Protein AF-A0AAU4BPQ1-F1 (afdb_monomer)

pLDDT: mean 74.77, std 22.56, range [33.88, 98.38]

Mean predicted aligned error: 20.12 Å

Sequence (273 aa):
MSARLIGELTNWLMSPAAQAMDLSPAERNVLFVVAERSHEKTRVMLRHRGDDMQLVDRIALATGLSRDGALKKALQRLARRDLDVRIPVAKGKDGRPVFAYEGHSMRFRLPQFPASVSIPERPADPVDDGPAPVDNPADGAPREDAAVAERGDQTSRLSARGGTKRPASGDERGDQTSRPTPSKYISGPSYKLDPSTSVRSPVAEVEGGTAERDGTIKIPWFDFRSALIAILQAPPEVQAAASARAAEELGPDATNEALRIRAAEIASEGIAA

Structure (mmCIF, N/CA/C/O backbone):
data_AF-A0AAU4BPQ1-F1
#
_entry.id   AF-A0AAU4BPQ1-F1
#
loop_
_atom_site.group_PDB
_atom_site.id
_atom_site.type_symbol
_atom_site.label_atom_id
_atom_site.label_alt_id
_atom_site.label_comp_id
_atom_site.label_asym_id
_atom_site.label_entity_id
_atom_site.label_seq_id
_atom_site.pdbx_PDB_ins_code
_atom_site.Cartn_x
_atom_site.Cartn_y
_atom_site.Cartn_z
_atom_site.occupancy
_atom_site.B_iso_or_equiv
_atom_site.auth_seq_id
_atom_site.auth_comp_id
_atom_site.auth_asym_id
_atom_site.auth_atom_id
_atom_site.pdbx_PDB_model_num
ATOM 1 N N . MET A 1 1 ? -11.599 -6.430 -9.465 1.00 60.12 1 MET A N 1
ATOM 2 C CA . MET A 1 1 ? -11.293 -5.293 -8.567 1.00 60.12 1 MET A CA 1
ATOM 3 C C . MET A 1 1 ? -12.372 -5.210 -7.497 1.00 60.12 1 MET A C 1
ATOM 5 O O . MET A 1 1 ? -13.518 -5.496 -7.821 1.00 60.12 1 MET A O 1
ATOM 9 N N . SER A 1 2 ? -12.039 -4.876 -6.246 1.00 79.81 2 SER A N 1
ATOM 10 C CA . SER A 1 2 ? -12.994 -4.865 -5.122 1.00 79.81 2 SER A CA 1
ATOM 11 C C . SER A 1 2 ? -13.550 -3.459 -4.862 1.00 79.81 2 SER A C 1
ATOM 13 O O . SER A 1 2 ? -13.266 -2.822 -3.849 1.00 79.81 2 SER A O 1
ATOM 15 N N . ALA A 1 3 ? -14.404 -2.974 -5.770 1.00 88.62 3 ALA A N 1
ATOM 16 C CA . ALA A 1 3 ? -15.065 -1.666 -5.643 1.00 88.62 3 ALA A CA 1
ATOM 17 C C . ALA A 1 3 ? -15.720 -1.447 -4.260 1.00 88.62 3 ALA A C 1
ATOM 19 O O . ALA A 1 3 ? -15.711 -0.342 -3.723 1.00 88.62 3 ALA A O 1
ATOM 20 N N . ARG A 1 4 ? -16.207 -2.528 -3.638 1.00 93.50 4 ARG A N 1
ATOM 21 C CA . ARG A 1 4 ? -16.791 -2.510 -2.295 1.00 93.50 4 ARG A CA 1
ATOM 22 C C . ARG A 1 4 ? -15.815 -2.085 -1.193 1.00 93.50 4 ARG A C 1
ATOM 24 O O . ARG A 1 4 ? -16.208 -1.309 -0.331 1.00 93.50 4 ARG A O 1
ATOM 31 N N . LEU A 1 5 ? -14.569 -2.570 -1.204 1.00 95.31 5 LEU A N 1
ATOM 32 C CA . LEU A 1 5 ? -13.591 -2.240 -0.156 1.00 95.31 5 LEU A CA 1
ATOM 33 C C . LEU A 1 5 ? -13.134 -0.783 -0.250 1.00 95.31 5 LEU A C 1
ATOM 35 O O . LEU A 1 5 ? -12.897 -0.149 0.775 1.00 95.31 5 LEU A O 1
ATOM 39 N N . ILE A 1 6 ? -13.052 -0.242 -1.469 1.00 96.88 6 ILE A N 1
ATOM 40 C CA . ILE A 1 6 ? -12.794 1.186 -1.684 1.00 96.88 6 ILE A CA 1
ATOM 41 C C . ILE A 1 6 ? -13.953 2.013 -1.121 1.00 96.88 6 ILE A C 1
ATOM 43 O O . ILE A 1 6 ? -13.709 2.962 -0.386 1.00 96.88 6 ILE A O 1
ATOM 47 N N . GLY A 1 7 ? -15.203 1.634 -1.410 1.00 94.88 7 GLY A N 1
ATOM 48 C CA . GLY A 1 7 ? -16.380 2.306 -0.850 1.00 94.88 7 GLY A CA 1
ATOM 49 C C . GLY A 1 7 ? -16.413 2.269 0.681 1.00 94.88 7 GLY A C 1
ATOM 50 O O . GLY A 1 7 ? -16.642 3.294 1.315 1.00 94.88 7 GLY A O 1
ATOM 51 N N . GLU A 1 8 ? -16.110 1.115 1.280 1.00 95.19 8 GLU A N 1
ATOM 52 C CA . GLU A 1 8 ? -15.995 0.965 2.737 1.00 95.19 8 GLU A CA 1
ATOM 53 C C . GLU A 1 8 ? -14.918 1.888 3.325 1.00 95.19 8 GLU A C 1
ATOM 55 O O . GLU A 1 8 ? -15.190 2.614 4.280 1.00 95.19 8 GLU A O 1
ATOM 60 N N . LEU A 1 9 ? -13.716 1.895 2.737 1.00 96.19 9 LEU A N 1
ATOM 61 C CA . LEU A 1 9 ? -12.615 2.758 3.164 1.00 96.19 9 LEU A CA 1
ATOM 62 C C . LEU A 1 9 ? -12.983 4.243 3.042 1.00 96.19 9 LEU A C 1
ATOM 64 O O . LEU A 1 9 ? -12.735 5.002 3.974 1.00 96.19 9 LEU A O 1
ATOM 68 N N . THR A 1 10 ? -13.586 4.660 1.927 1.00 96.38 10 THR A N 1
ATOM 69 C CA . THR A 1 10 ? -14.026 6.047 1.713 1.00 96.38 10 THR A CA 1
ATOM 70 C C . THR A 1 10 ? -15.057 6.466 2.755 1.00 96.38 10 THR A C 1
ATOM 72 O O . THR A 1 10 ? -14.893 7.511 3.382 1.00 96.38 10 THR A O 1
ATOM 75 N N . ASN A 1 11 ? -16.074 5.634 2.996 1.00 95.12 11 ASN A N 1
ATOM 76 C CA . ASN A 1 11 ? -17.097 5.904 4.005 1.00 95.12 11 ASN A CA 1
ATOM 77 C C . ASN A 1 11 ? -16.483 6.015 5.405 1.00 95.12 11 ASN A C 1
ATOM 79 O O . ASN A 1 11 ? -16.817 6.927 6.159 1.00 95.12 11 ASN A O 1
ATOM 83 N N . TRP A 1 12 ? -15.542 5.131 5.745 1.00 95.44 12 TRP A N 1
ATOM 84 C CA . TRP A 1 12 ? -14.843 5.203 7.022 1.00 95.44 12 TRP A CA 1
ATOM 85 C C . TRP A 1 12 ? -13.971 6.458 7.141 1.00 95.44 12 TRP A C 1
ATOM 87 O O . TRP A 1 12 ? -14.023 7.118 8.175 1.00 95.44 12 TRP A O 1
ATOM 97 N N . LEU A 1 13 ? -13.226 6.842 6.098 1.00 95.38 13 LEU A N 1
ATOM 98 C CA . LEU A 1 13 ? -12.398 8.058 6.091 1.00 95.38 13 LEU A CA 1
ATOM 99 C C . LEU A 1 13 ? -13.214 9.346 6.283 1.00 95.38 13 LEU A C 1
ATOM 101 O O . LEU A 1 13 ? -12.671 10.341 6.760 1.00 95.38 13 LEU A O 1
ATOM 105 N N . MET A 1 14 ? -14.502 9.333 5.927 1.00 94.94 14 MET A N 1
ATOM 106 C CA . MET A 1 14 ? -15.429 10.441 6.175 1.00 94.94 14 MET A CA 1
ATOM 107 C C . MET A 1 14 ? -15.985 10.462 7.606 1.00 94.94 14 MET A C 1
ATOM 109 O O . MET A 1 14 ? -16.545 11.476 8.017 1.00 94.94 14 MET A O 1
ATOM 113 N N . SER A 1 15 ? -15.828 9.382 8.377 1.00 93.69 15 SER A N 1
ATOM 114 C CA . SER A 1 15 ? -16.317 9.315 9.756 1.00 93.69 15 SER A CA 1
ATOM 115 C C . SER A 1 15 ? -15.515 10.225 10.704 1.00 93.69 15 SER A C 1
ATOM 117 O O . SER A 1 15 ? -14.305 10.396 10.516 1.00 93.69 15 SER A O 1
ATOM 119 N N . PRO A 1 16 ? -16.131 10.737 11.790 1.00 93.00 16 PRO A N 1
ATOM 120 C CA . PRO A 1 16 ? -15.419 11.520 12.804 1.00 93.00 16 PRO A CA 1
ATOM 121 C C . PRO A 1 16 ? -14.240 10.766 13.433 1.00 93.00 16 PRO A C 1
ATOM 123 O O . PRO A 1 16 ? -13.213 11.365 13.738 1.00 93.00 16 PRO A O 1
ATOM 126 N N . ALA A 1 17 ? -14.355 9.441 13.577 1.00 90.38 17 ALA A N 1
ATOM 127 C CA . ALA A 1 17 ? -13.295 8.601 14.128 1.00 90.38 17 ALA A CA 1
ATOM 128 C C . ALA A 1 17 ? -12.035 8.618 13.249 1.00 90.38 17 ALA A C 1
ATOM 130 O O . ALA A 1 17 ? -10.928 8.771 13.761 1.00 90.38 17 ALA A O 1
ATOM 131 N N . ALA A 1 18 ? -12.190 8.505 11.927 1.00 93.25 18 ALA A N 1
ATOM 132 C CA . ALA A 1 18 ? -11.058 8.577 11.006 1.00 93.25 18 ALA A CA 1
ATOM 133 C C . ALA A 1 18 ? -10.491 10.001 10.889 1.00 93.25 18 ALA A C 1
ATOM 135 O O . ALA A 1 18 ? -9.277 10.166 10.757 1.00 93.25 18 ALA A O 1
ATOM 136 N N . GLN A 1 19 ? -11.344 11.028 10.974 1.00 93.38 19 GLN A N 1
ATOM 137 C CA . GLN A 1 19 ? -10.907 12.427 10.998 1.00 93.38 19 GLN A CA 1
ATOM 138 C C . GLN A 1 19 ? -10.075 12.738 12.250 1.00 93.38 19 GLN A C 1
ATOM 140 O O . GLN A 1 19 ? -9.014 13.346 12.137 1.00 93.38 19 GLN A O 1
ATOM 145 N N . ALA A 1 20 ? -10.491 12.243 13.420 1.00 92.94 20 ALA A N 1
ATOM 146 C CA . ALA A 1 20 ? -9.763 12.404 14.679 1.00 92.94 20 ALA A CA 1
ATOM 147 C C . ALA A 1 20 ? -8.379 11.727 14.678 1.00 92.94 20 ALA A C 1
ATOM 149 O O . ALA A 1 20 ? -7.489 12.142 15.416 1.00 92.94 20 ALA A O 1
ATOM 150 N N . MET A 1 21 ? -8.169 10.703 13.841 1.00 94.19 21 MET A N 1
ATOM 151 C CA . MET A 1 21 ? -6.864 10.044 13.682 1.00 94.19 21 MET A CA 1
ATOM 152 C C . MET A 1 21 ? -5.844 10.869 12.880 1.00 94.19 21 MET A C 1
ATOM 154 O O . MET A 1 21 ? -4.664 10.495 12.849 1.00 94.19 21 MET A O 1
A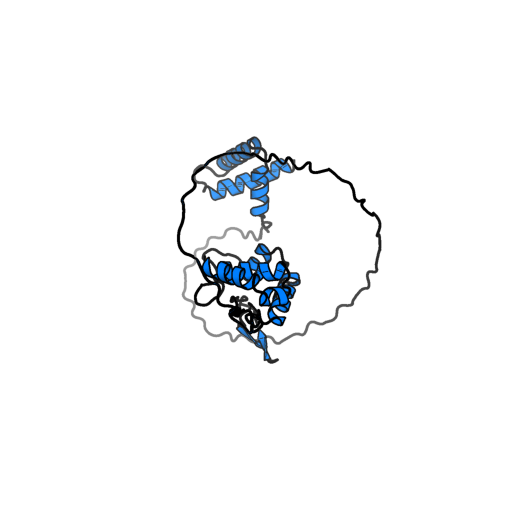TOM 158 N N . ASP A 1 22 ? -6.298 11.935 12.210 1.00 95.06 22 ASP A N 1
ATOM 159 C CA . ASP A 1 22 ? -5.511 12.833 11.359 1.00 95.06 22 ASP A CA 1
ATOM 160 C C . ASP A 1 22 ? -4.516 12.083 10.453 1.00 95.06 22 ASP A C 1
ATOM 162 O O . ASP A 1 22 ? -3.288 12.210 10.530 1.00 95.06 22 ASP A O 1
ATOM 166 N N . LEU A 1 23 ? -5.054 11.187 9.620 1.00 96.69 23 LEU A N 1
ATOM 167 C CA . LEU A 1 23 ? -4.242 10.452 8.655 1.00 96.69 23 LEU A CA 1
ATOM 168 C C . LEU A 1 23 ? -3.710 11.406 7.587 1.00 96.69 23 LEU A C 1
ATOM 170 O O . LEU A 1 23 ? -4.485 12.078 6.902 1.00 96.69 23 LEU A O 1
ATOM 174 N N . SER A 1 24 ? -2.399 11.382 7.371 1.00 97.69 24 SER A N 1
ATOM 175 C CA . SER A 1 24 ? -1.754 12.105 6.277 1.00 97.69 24 SER A CA 1
ATOM 176 C C . SER A 1 24 ? -2.217 11.573 4.911 1.00 97.69 24 SER A C 1
ATOM 178 O O . SER A 1 24 ? -2.563 10.392 4.792 1.00 97.69 24 SER A O 1
ATOM 180 N N . PRO A 1 25 ? -2.159 12.387 3.840 1.00 97.94 25 PRO A N 1
ATOM 181 C CA . PRO A 1 25 ? -2.527 11.935 2.495 1.00 97.94 25 PRO A CA 1
ATOM 182 C C . PRO A 1 25 ? -1.773 10.674 2.046 1.00 97.94 25 PRO A C 1
ATOM 184 O O . PRO A 1 25 ? -2.360 9.774 1.452 1.00 97.94 25 PRO A O 1
ATOM 187 N N . ALA A 1 26 ? -0.489 10.559 2.404 1.00 97.31 26 ALA A N 1
ATOM 188 C CA . ALA A 1 26 ? 0.325 9.384 2.099 1.00 97.31 26 ALA A CA 1
ATOM 189 C C . ALA A 1 26 ? -0.221 8.099 2.751 1.00 97.31 26 ALA A C 1
ATOM 191 O O . ALA A 1 26 ? -0.255 7.050 2.116 1.00 97.31 26 ALA A O 1
ATOM 192 N N . GLU A 1 27 ? -0.667 8.172 4.008 1.00 98.25 27 GLU A N 1
ATOM 193 C CA . GLU A 1 27 ? -1.239 7.024 4.725 1.00 98.25 27 GLU A CA 1
ATOM 194 C C . GLU A 1 27 ? -2.574 6.595 4.110 1.00 98.25 27 GLU A C 1
ATOM 196 O O . GLU A 1 27 ? -2.797 5.402 3.907 1.00 98.25 27 GLU A O 1
ATOM 201 N N . ARG A 1 28 ? -3.423 7.562 3.738 1.00 98.31 28 ARG A N 1
ATOM 202 C CA . ARG A 1 28 ? -4.692 7.299 3.039 1.00 98.31 28 ARG A CA 1
ATOM 203 C C . ARG A 1 28 ? -4.451 6.624 1.690 1.00 98.31 28 ARG A C 1
ATOM 205 O O . ARG A 1 28 ? -5.089 5.619 1.393 1.00 98.31 28 ARG A O 1
ATOM 212 N N . ASN A 1 29 ? -3.486 7.112 0.909 1.00 98.31 29 ASN A N 1
ATOM 213 C CA . ASN A 1 29 ? -3.148 6.530 -0.391 1.00 98.31 29 ASN A CA 1
ATOM 214 C C . ASN A 1 29 ? -2.632 5.091 -0.263 1.00 98.31 29 ASN A C 1
ATOM 216 O O . ASN A 1 29 ? -3.016 4.236 -1.057 1.00 98.31 29 ASN A O 1
ATOM 220 N N . VAL A 1 30 ? -1.825 4.787 0.762 1.00 98.38 30 VAL A N 1
ATOM 221 C CA . VAL A 1 30 ? -1.414 3.400 1.048 1.00 98.38 30 VAL A CA 1
ATOM 222 C C . VAL A 1 30 ? -2.637 2.512 1.304 1.00 98.38 30 VAL A C 1
ATOM 224 O O . VAL A 1 30 ? -2.718 1.423 0.736 1.00 98.38 30 VAL A O 1
ATOM 227 N N . LEU A 1 31 ? -3.607 2.971 2.105 1.00 98.31 31 LEU A N 1
ATOM 228 C CA . LEU A 1 31 ? -4.843 2.221 2.360 1.00 98.31 31 LEU A CA 1
ATOM 229 C C . LEU A 1 31 ? -5.662 2.004 1.081 1.00 98.31 31 LEU A C 1
ATOM 231 O O . LEU A 1 31 ? -6.137 0.891 0.866 1.00 98.31 31 LEU A O 1
ATOM 235 N N . PHE A 1 32 ? -5.783 3.016 0.214 1.00 98.25 32 PHE A N 1
ATOM 236 C CA . PHE A 1 32 ? -6.502 2.894 -1.058 1.00 98.25 32 PHE A CA 1
ATOM 237 C C . PHE A 1 32 ? -5.867 1.867 -1.995 1.00 98.25 32 PHE A C 1
ATOM 239 O O . PHE A 1 32 ? -6.577 1.010 -2.516 1.00 98.25 32 PHE A O 1
ATOM 246 N N . VAL A 1 33 ? -4.541 1.893 -2.158 1.00 97.62 33 VAL A N 1
ATOM 247 C CA . VAL A 1 33 ? -3.829 0.933 -3.019 1.00 97.62 33 VAL A CA 1
ATOM 248 C C . VAL A 1 33 ? -3.983 -0.498 -2.499 1.00 97.62 33 VAL A C 1
ATOM 250 O O . VAL A 1 33 ? -4.177 -1.434 -3.279 1.00 97.62 33 VAL A O 1
ATOM 253 N N . VAL A 1 34 ? -3.924 -0.687 -1.176 1.00 97.94 34 VAL A N 1
ATOM 254 C CA . VAL A 1 34 ? -4.184 -1.999 -0.567 1.00 97.94 34 VAL A CA 1
ATOM 255 C C . VAL A 1 34 ? -5.640 -2.408 -0.805 1.00 97.94 34 VAL A C 1
ATOM 257 O O . VAL A 1 34 ? -5.877 -3.519 -1.270 1.00 97.94 34 VAL A O 1
ATOM 260 N N . ALA A 1 35 ? -6.607 -1.521 -0.552 1.00 97.50 35 ALA A N 1
ATOM 261 C CA . ALA A 1 35 ? -8.033 -1.804 -0.710 1.00 97.50 35 ALA A CA 1
ATOM 262 C C . ALA A 1 35 ? -8.396 -2.206 -2.146 1.00 97.50 35 ALA A C 1
ATOM 264 O O . ALA A 1 35 ? -9.048 -3.229 -2.332 1.00 97.50 35 ALA A O 1
ATOM 265 N N . GLU A 1 36 ? -7.913 -1.465 -3.146 1.00 96.88 36 GLU A N 1
ATOM 266 C CA . GLU A 1 36 ? -8.156 -1.703 -4.577 1.00 96.88 36 GLU A CA 1
ATOM 267 C C . GLU A 1 36 ? -7.795 -3.134 -5.012 1.00 96.88 36 GLU A C 1
ATOM 269 O O . GLU A 1 36 ? -8.505 -3.769 -5.803 1.00 96.88 36 GLU A O 1
ATOM 274 N N . ARG A 1 37 ? -6.689 -3.655 -4.470 1.00 95.81 37 ARG A N 1
ATOM 275 C CA . ARG A 1 37 ? -6.120 -4.963 -4.818 1.00 95.81 37 ARG A CA 1
ATOM 276 C C . ARG A 1 37 ? -6.486 -6.072 -3.836 1.00 95.81 37 ARG A C 1
ATOM 278 O O . ARG A 1 37 ? -6.132 -7.230 -4.069 1.00 95.81 37 ARG A O 1
ATOM 285 N N . SER A 1 38 ? -7.181 -5.755 -2.750 1.00 96.94 38 SER A N 1
ATOM 286 C CA . SER A 1 38 ? -7.563 -6.732 -1.738 1.00 96.94 38 SER A CA 1
ATOM 287 C C . SER A 1 38 ? -8.764 -7.565 -2.155 1.00 96.94 38 SER A C 1
ATOM 289 O O . SER A 1 38 ? -9.749 -7.067 -2.699 1.00 96.94 38 SER A O 1
ATOM 291 N N . HIS A 1 39 ? -8.699 -8.860 -1.850 1.00 96.31 39 HIS A N 1
ATOM 292 C CA . HIS A 1 39 ? -9.840 -9.754 -1.984 1.00 96.31 39 HIS A CA 1
ATOM 293 C C . HIS A 1 39 ? -10.935 -9.365 -0.983 1.00 96.31 39 HIS A C 1
ATOM 295 O O . HIS A 1 39 ? -10.658 -9.215 0.203 1.00 96.31 39 HIS A O 1
ATOM 301 N N . GLU A 1 40 ? -12.187 -9.272 -1.429 1.00 95.00 40 GLU A N 1
ATOM 302 C CA . GLU A 1 40 ? -13.300 -8.744 -0.623 1.00 95.00 40 GLU A CA 1
ATOM 303 C C . GLU A 1 40 ? -13.480 -9.478 0.716 1.00 95.00 40 GLU A C 1
ATOM 305 O O . GLU A 1 40 ? -13.573 -8.850 1.765 1.00 95.00 40 GLU A O 1
ATOM 310 N N . LYS A 1 41 ? -13.457 -10.818 0.695 1.00 93.88 41 LYS A N 1
ATOM 311 C CA . LYS A 1 41 ? -13.704 -11.634 1.899 1.00 93.88 41 LYS A CA 1
ATOM 312 C C . LYS A 1 41 ? -12.518 -11.707 2.863 1.00 93.88 41 LYS A C 1
ATOM 314 O O . LYS A 1 41 ? -12.695 -11.609 4.068 1.00 93.88 41 LYS A O 1
ATOM 319 N N . THR A 1 42 ? -11.307 -11.922 2.349 1.00 96.06 42 THR A N 1
ATOM 320 C CA . THR A 1 42 ? -10.111 -12.147 3.183 1.00 96.06 42 THR A CA 1
ATOM 321 C C . THR A 1 42 ? -9.377 -10.849 3.496 1.00 96.06 42 THR A C 1
ATOM 323 O O . THR A 1 42 ? -8.499 -10.832 4.358 1.00 96.06 42 THR A O 1
ATOM 326 N N . ARG A 1 43 ? -9.701 -9.774 2.765 1.00 97.25 43 ARG A N 1
ATOM 327 C CA . ARG A 1 43 ? -9.032 -8.470 2.776 1.00 97.25 43 ARG A CA 1
ATOM 328 C C . ARG A 1 43 ? -7.545 -8.515 2.429 1.00 97.25 43 ARG A C 1
ATOM 330 O O . ARG A 1 43 ? -6.869 -7.498 2.555 1.00 97.25 43 ARG A O 1
ATOM 337 N N . VAL A 1 44 ? -7.022 -9.659 1.988 1.00 97.75 44 VAL A N 1
ATOM 338 C CA . VAL A 1 44 ? -5.613 -9.830 1.618 1.00 97.75 44 VAL A CA 1
ATOM 339 C C . VAL A 1 44 ? -5.384 -9.263 0.223 1.00 97.75 44 VAL A C 1
ATOM 341 O O . VAL A 1 44 ? -6.116 -9.601 -0.708 1.00 97.75 44 VAL A O 1
ATOM 344 N N . MET A 1 45 ? -4.351 -8.435 0.089 1.00 96.88 45 MET A N 1
ATOM 345 C CA . MET A 1 45 ? -3.910 -7.872 -1.182 1.00 96.88 45 MET A CA 1
ATOM 346 C C . MET A 1 45 ? -3.421 -8.993 -2.101 1.00 96.88 45 MET A C 1
ATOM 348 O O . MET A 1 45 ? -2.545 -9.778 -1.726 1.00 96.88 45 MET A O 1
ATOM 352 N N . LEU A 1 46 ? -3.997 -9.080 -3.297 1.00 94.06 46 LEU A N 1
ATOM 353 C CA . LEU A 1 46 ? -3.655 -10.104 -4.276 1.00 94.06 46 LEU A CA 1
ATOM 354 C C . LEU A 1 46 ? -2.621 -9.584 -5.275 1.00 94.06 46 LEU A C 1
ATOM 356 O O . LEU A 1 46 ? -2.694 -8.447 -5.739 1.00 94.06 46 LEU A O 1
ATOM 360 N N . ARG A 1 47 ? -1.691 -10.462 -5.656 1.00 92.50 47 ARG A N 1
ATOM 361 C CA . ARG A 1 47 ? -0.839 -10.270 -6.834 1.00 92.50 47 ARG A CA 1
ATOM 362 C C . ARG A 1 47 ? -1.641 -10.660 -8.077 1.00 92.50 47 ARG A C 1
ATOM 364 O O . ARG A 1 47 ? -2.292 -11.706 -8.069 1.00 92.50 47 ARG A O 1
ATOM 371 N N . HIS A 1 48 ? -1.634 -9.840 -9.125 1.00 85.31 48 HIS A N 1
ATOM 372 C CA . HIS A 1 48 ? -2.254 -10.216 -10.398 1.00 85.31 48 HIS A CA 1
ATOM 373 C C . HIS A 1 48 ? -1.327 -11.108 -11.224 1.00 85.31 48 HIS A C 1
ATOM 375 O O . HIS A 1 48 ? -0.102 -11.064 -11.097 1.00 85.31 48 HIS A O 1
ATOM 381 N N . ARG A 1 49 ? -1.933 -11.946 -12.071 1.00 79.81 49 ARG A N 1
ATOM 382 C CA . ARG A 1 49 ? -1.202 -12.756 -13.047 1.00 79.81 49 ARG A CA 1
ATOM 383 C C . ARG A 1 49 ? -0.537 -11.792 -14.037 1.00 79.81 49 ARG A C 1
ATOM 385 O O . ARG A 1 49 ? -1.247 -11.046 -14.699 1.00 79.81 49 ARG A O 1
ATOM 392 N N . GLY A 1 50 ? 0.794 -11.778 -14.070 1.00 87.25 50 GLY A N 1
ATOM 393 C CA . GLY A 1 50 ? 1.593 -10.822 -14.852 1.00 87.25 50 GLY A CA 1
ATOM 394 C C . GLY A 1 50 ? 2.153 -9.637 -14.056 1.00 87.25 50 GLY A C 1
ATOM 395 O O . GLY A 1 50 ? 2.811 -8.779 -14.626 1.00 87.25 50 GLY A O 1
ATOM 396 N N . ASP A 1 51 ? 1.921 -9.555 -12.742 1.00 88.25 51 ASP A N 1
ATOM 397 C CA . ASP A 1 51 ? 2.646 -8.579 -11.926 1.00 88.25 51 ASP A CA 1
ATOM 398 C C . ASP A 1 51 ? 4.097 -9.046 -11.741 1.00 88.25 51 ASP A C 1
ATOM 400 O O . ASP A 1 51 ? 4.335 -9.961 -10.954 1.00 88.25 51 ASP A O 1
ATOM 404 N N . ASP A 1 52 ? 5.066 -8.389 -12.377 1.00 92.94 52 ASP A N 1
ATOM 405 C CA . ASP A 1 52 ? 6.498 -8.737 -12.257 1.00 92.94 52 ASP A CA 1
ATOM 406 C C . ASP A 1 52 ? 7.184 -8.143 -11.015 1.00 92.94 52 ASP A C 1
ATOM 408 O O . ASP A 1 52 ? 8.308 -8.501 -10.673 1.00 92.94 52 ASP A O 1
ATOM 412 N N . MET A 1 53 ? 6.489 -7.266 -10.289 1.00 93.81 53 MET A N 1
ATOM 413 C CA . MET A 1 53 ? 7.002 -6.589 -9.094 1.00 93.81 53 MET A CA 1
ATOM 414 C C . MET A 1 53 ? 6.373 -7.106 -7.797 1.00 93.81 53 MET A C 1
ATOM 416 O O . MET A 1 53 ? 5.258 -7.639 -7.786 1.00 93.81 53 MET A O 1
ATOM 420 N N . GLN A 1 54 ? 7.067 -6.904 -6.673 1.00 94.81 54 GLN A N 1
ATOM 421 C CA . GLN A 1 54 ? 6.536 -7.239 -5.351 1.00 94.81 54 GLN A CA 1
ATOM 422 C C . GLN A 1 54 ? 5.402 -6.276 -4.958 1.00 94.81 54 GLN A C 1
ATOM 424 O O . GLN A 1 54 ? 5.333 -5.136 -5.417 1.00 94.81 54 GLN A O 1
ATOM 429 N N . LEU A 1 55 ? 4.521 -6.708 -4.049 1.00 95.94 55 LEU A N 1
ATOM 430 C CA . LEU A 1 55 ? 3.402 -5.876 -3.581 1.00 95.94 55 LEU A CA 1
ATOM 431 C C . LEU A 1 55 ? 3.877 -4.571 -2.922 1.00 95.94 55 LEU A C 1
ATOM 433 O O . LEU A 1 55 ? 3.251 -3.531 -3.100 1.00 95.94 55 LEU A O 1
ATOM 437 N N . VAL A 1 56 ? 5.001 -4.613 -2.198 1.00 96.62 56 VAL A N 1
ATOM 438 C CA . VAL A 1 56 ? 5.584 -3.417 -1.570 1.00 96.62 56 VAL A CA 1
ATOM 439 C C . VAL A 1 56 ? 6.061 -2.403 -2.613 1.00 96.62 56 VAL A C 1
ATOM 441 O O . VAL A 1 56 ? 5.819 -1.211 -2.448 1.00 96.62 56 VAL A O 1
ATOM 444 N N . ASP A 1 57 ? 6.660 -2.875 -3.709 1.00 96.19 57 ASP A N 1
ATOM 445 C CA . ASP A 1 57 ? 7.130 -2.025 -4.808 1.00 96.19 57 ASP A CA 1
ATOM 446 C C . ASP A 1 57 ? 5.952 -1.404 -5.556 1.00 96.19 57 ASP A C 1
ATOM 448 O O . ASP A 1 57 ? 5.987 -0.230 -5.913 1.00 96.19 57 ASP A O 1
ATOM 452 N N . ARG A 1 58 ? 4.856 -2.154 -5.709 1.00 96.00 58 ARG A N 1
ATOM 453 C CA . ARG A 1 58 ? 3.606 -1.629 -6.264 1.00 96.00 58 ARG A CA 1
ATOM 454 C C . ARG A 1 58 ? 3.025 -0.503 -5.414 1.00 96.00 58 ARG A C 1
ATOM 456 O O . ARG A 1 58 ? 2.615 0.511 -5.969 1.00 96.00 58 ARG A O 1
ATOM 463 N N . ILE A 1 59 ? 2.989 -0.667 -4.089 1.00 97.31 59 ILE A N 1
ATOM 464 C CA . ILE A 1 59 ? 2.509 0.388 -3.183 1.00 97.31 59 ILE A CA 1
ATOM 465 C C . ILE A 1 59 ? 3.429 1.608 -3.271 1.00 97.31 59 ILE A C 1
ATOM 467 O O . ILE A 1 59 ? 2.935 2.725 -3.401 1.00 97.31 59 ILE A O 1
ATOM 471 N N . ALA A 1 60 ? 4.748 1.406 -3.247 1.00 97.81 60 ALA A N 1
ATOM 472 C CA . ALA A 1 60 ? 5.728 2.479 -3.399 1.00 97.81 60 ALA A CA 1
ATOM 473 C C . ALA A 1 60 ? 5.503 3.265 -4.703 1.00 97.81 60 ALA A C 1
ATOM 475 O O . ALA A 1 60 ? 5.344 4.483 -4.666 1.00 97.81 60 ALA A O 1
ATOM 476 N N . LEU A 1 61 ? 5.384 2.559 -5.832 1.00 96.75 61 LEU A N 1
ATOM 477 C CA . LEU A 1 61 ? 5.150 3.147 -7.149 1.00 96.75 61 LEU A CA 1
ATOM 478 C C . LEU A 1 61 ? 3.821 3.913 -7.215 1.00 96.75 61 LEU A C 1
ATOM 480 O O . LEU A 1 61 ? 3.800 5.059 -7.650 1.00 96.75 61 LEU A O 1
ATOM 484 N N . ALA A 1 62 ? 2.720 3.306 -6.765 1.00 96.31 62 ALA A N 1
ATOM 485 C CA . ALA A 1 62 ? 1.388 3.911 -6.842 1.00 96.31 62 ALA A CA 1
ATOM 486 C C . ALA A 1 62 ? 1.228 5.136 -5.926 1.00 96.31 62 ALA A C 1
ATOM 488 O O . ALA A 1 62 ? 0.443 6.032 -6.218 1.00 96.31 62 ALA A O 1
ATOM 489 N N . THR A 1 63 ? 1.970 5.183 -4.817 1.00 97.31 63 THR A N 1
ATOM 490 C CA . THR A 1 63 ? 1.916 6.295 -3.855 1.00 97.31 63 THR A CA 1
ATOM 491 C C . THR A 1 63 ? 3.006 7.345 -4.071 1.00 97.31 63 THR A C 1
ATOM 493 O O . THR A 1 63 ? 2.978 8.381 -3.408 1.00 97.31 63 THR A O 1
ATOM 496 N N . GLY A 1 64 ? 3.973 7.091 -4.961 1.00 97.56 64 GLY A N 1
ATOM 497 C CA . GLY A 1 64 ? 5.152 7.942 -5.153 1.00 97.56 64 GLY A CA 1
ATOM 498 C C . GLY A 1 64 ? 6.104 7.960 -3.949 1.00 97.56 64 GLY A C 1
ATOM 499 O O . GLY A 1 64 ? 6.909 8.878 -3.807 1.00 97.56 64 GLY A O 1
ATOM 500 N N . LEU A 1 65 ? 6.003 6.982 -3.044 1.00 97.75 65 LEU A N 1
ATOM 501 C CA . LEU A 1 65 ? 6.808 6.920 -1.826 1.00 97.75 65 LEU A CA 1
ATOM 502 C C . LEU A 1 65 ? 8.047 6.051 -2.033 1.00 97.75 65 LEU A C 1
ATOM 504 O O . LEU A 1 65 ? 7.969 4.954 -2.579 1.00 97.75 65 LEU A O 1
ATOM 508 N N . SER A 1 66 ? 9.189 6.482 -1.494 1.00 97.19 66 SER A N 1
ATOM 509 C CA . SER A 1 66 ? 10.381 5.635 -1.460 1.00 97.19 66 SER A CA 1
ATOM 510 C C . SER A 1 66 ? 10.161 4.421 -0.553 1.00 97.19 66 SER A C 1
ATOM 512 O O . SER A 1 66 ? 9.729 4.557 0.599 1.00 97.19 66 SER A O 1
ATOM 514 N N . ARG A 1 67 ? 10.487 3.231 -1.071 1.00 93.06 67 ARG A N 1
ATOM 515 C CA . ARG A 1 67 ? 10.317 1.938 -0.390 1.00 93.06 67 ARG A CA 1
ATOM 516 C C . ARG A 1 67 ? 10.949 1.927 1.005 1.00 93.06 67 ARG A C 1
ATOM 518 O O . ARG A 1 67 ? 10.269 1.639 1.991 1.00 93.06 67 ARG A O 1
ATOM 525 N N . ASP A 1 68 ? 12.226 2.289 1.094 1.00 91.56 68 ASP A N 1
ATOM 526 C CA . ASP A 1 68 ? 13.013 2.136 2.327 1.00 91.56 68 ASP A CA 1
ATOM 527 C C . ASP A 1 68 ? 12.842 3.291 3.321 1.00 91.56 68 ASP A C 1
ATOM 529 O O . ASP A 1 68 ? 13.149 3.154 4.509 1.00 91.56 68 ASP A O 1
ATOM 533 N N . GLY A 1 69 ? 12.315 4.425 2.854 1.00 94.88 69 GLY A N 1
ATOM 534 C CA . GLY A 1 69 ? 12.177 5.646 3.638 1.00 94.88 69 GLY A CA 1
ATOM 535 C C . GLY A 1 69 ? 10.726 5.986 3.945 1.00 94.88 69 GLY A C 1
ATOM 536 O O . GLY A 1 69 ? 10.220 5.726 5.041 1.00 94.88 69 GLY A O 1
ATOM 537 N N . ALA A 1 70 ? 10.067 6.639 2.991 1.00 96.88 70 ALA A N 1
ATOM 538 C CA . ALA A 1 70 ? 8.773 7.268 3.218 1.00 96.88 70 ALA A CA 1
ATOM 539 C C . ALA A 1 70 ? 7.648 6.241 3.406 1.00 96.88 70 ALA A C 1
ATOM 541 O O . ALA A 1 70 ? 6.841 6.389 4.328 1.00 96.88 70 ALA A O 1
ATOM 542 N N . LEU A 1 71 ? 7.642 5.163 2.615 1.00 97.75 71 LEU A N 1
ATOM 543 C CA . LEU A 1 71 ? 6.647 4.098 2.738 1.00 97.75 71 LEU A CA 1
ATOM 544 C C . LEU A 1 71 ? 6.769 3.384 4.088 1.00 97.75 71 LEU A C 1
ATOM 546 O O . LEU A 1 71 ? 5.779 3.210 4.796 1.00 97.75 71 LEU A O 1
ATOM 550 N N . LYS A 1 72 ? 7.994 3.041 4.498 1.00 96.75 72 LYS A N 1
ATOM 551 C CA . LYS A 1 72 ? 8.258 2.432 5.808 1.00 96.75 72 LYS A CA 1
ATOM 552 C C . LYS A 1 72 ? 7.731 3.295 6.958 1.00 96.75 72 LYS A C 1
ATOM 554 O O . LYS A 1 72 ? 7.088 2.768 7.865 1.00 96.75 72 LYS A O 1
ATOM 559 N N . LYS A 1 73 ? 7.959 4.614 6.912 1.00 97.69 73 LYS A N 1
ATOM 560 C CA . LYS A 1 73 ? 7.432 5.560 7.911 1.00 97.69 73 LYS A CA 1
ATOM 561 C C . LYS A 1 73 ? 5.902 5.614 7.893 1.00 97.69 73 LYS A C 1
ATOM 563 O O . LYS A 1 73 ? 5.299 5.594 8.961 1.00 97.69 73 LYS A O 1
ATOM 568 N N . ALA A 1 74 ? 5.275 5.640 6.716 1.00 98.25 74 ALA A N 1
ATOM 569 C CA . ALA A 1 74 ? 3.817 5.623 6.593 1.00 98.25 74 ALA A CA 1
ATOM 570 C C . ALA A 1 74 ? 3.209 4.346 7.200 1.00 98.25 74 ALA A C 1
ATOM 572 O O . ALA A 1 74 ? 2.306 4.431 8.027 1.00 98.25 74 ALA A O 1
ATOM 573 N N . LEU A 1 75 ? 3.769 3.173 6.888 1.00 97.69 75 LEU A N 1
ATOM 574 C CA . LEU A 1 75 ? 3.336 1.891 7.458 1.00 97.69 75 LEU A CA 1
ATOM 575 C C . LEU A 1 75 ? 3.508 1.845 8.984 1.00 97.69 75 LEU A C 1
ATOM 577 O O . LEU A 1 75 ? 2.630 1.363 9.691 1.00 97.69 75 LEU A O 1
ATOM 581 N N . GLN A 1 76 ? 4.613 2.380 9.513 1.00 96.94 76 GLN A N 1
ATOM 582 C CA . GLN A 1 76 ? 4.830 2.472 10.962 1.00 96.94 76 GLN A CA 1
ATOM 583 C C . GLN A 1 76 ? 3.813 3.384 11.651 1.00 96.94 76 GLN A C 1
ATOM 585 O O . GLN A 1 76 ? 3.341 3.061 12.737 1.00 96.94 76 GLN A O 1
ATOM 590 N N . ARG A 1 77 ? 3.479 4.525 11.046 1.00 97.56 77 ARG A N 1
ATOM 591 C CA . ARG A 1 77 ? 2.489 5.449 11.604 1.00 97.56 77 ARG A CA 1
ATOM 592 C C . ARG A 1 77 ? 1.061 4.904 11.513 1.00 97.56 77 ARG A C 1
ATOM 594 O O . ARG A 1 77 ? 0.287 5.139 12.433 1.00 97.56 77 ARG A O 1
ATOM 601 N N . LEU A 1 78 ? 0.724 4.154 10.462 1.00 97.25 78 LEU A N 1
ATOM 602 C CA . LEU A 1 78 ? -0.530 3.397 10.390 1.00 97.25 78 LEU A CA 1
ATOM 603 C C . LEU A 1 78 ? -0.602 2.343 11.503 1.00 97.25 78 LEU A C 1
ATOM 605 O O . LEU A 1 78 ? -1.590 2.282 12.226 1.00 97.25 78 LEU A O 1
ATOM 609 N N . ALA A 1 79 ? 0.476 1.582 11.710 1.00 96.31 79 ALA A N 1
ATOM 610 C CA . ALA A 1 79 ? 0.540 0.576 12.768 1.00 96.31 79 ALA A CA 1
ATOM 611 C C . ALA A 1 79 ? 0.382 1.167 14.180 1.00 96.31 79 ALA A C 1
ATOM 613 O O . ALA A 1 79 ? -0.251 0.555 15.027 1.00 96.31 79 ALA A O 1
ATOM 614 N N . ARG A 1 80 ? 0.909 2.375 14.432 1.00 96.44 80 ARG A N 1
ATOM 615 C CA . ARG A 1 80 ? 0.726 3.096 15.710 1.00 96.44 80 ARG A CA 1
ATOM 616 C C . ARG A 1 80 ? -0.718 3.522 15.987 1.00 96.44 80 ARG A C 1
ATOM 618 O O . ARG A 1 80 ? -1.015 3.883 17.116 1.00 96.44 80 ARG A O 1
ATOM 625 N N . ARG A 1 81 ? -1.572 3.534 14.962 1.00 95.06 81 ARG A N 1
ATOM 626 C CA . ARG A 1 81 ? -2.998 3.874 15.046 1.00 95.06 81 ARG A CA 1
ATOM 627 C C . ARG A 1 81 ? -3.883 2.631 14.896 1.00 95.06 81 ARG A C 1
ATOM 629 O O . ARG A 1 81 ? -5.019 2.752 14.460 1.00 95.06 81 ARG A O 1
ATOM 636 N N . ASP A 1 82 ? -3.332 1.443 15.154 1.00 94.25 82 ASP A N 1
ATOM 637 C CA . ASP A 1 82 ? -4.005 0.143 15.010 1.00 94.25 82 ASP A CA 1
ATOM 638 C C . ASP A 1 82 ? -4.534 -0.165 13.595 1.00 94.25 82 ASP A C 1
ATOM 640 O O . ASP A 1 82 ? -5.409 -1.005 13.395 1.00 94.25 82 ASP A O 1
ATOM 644 N N . LEU A 1 83 ? -3.941 0.464 12.576 1.00 96.31 83 LEU A N 1
ATOM 645 C CA . LEU A 1 83 ? -4.247 0.246 11.159 1.00 96.31 83 LEU A CA 1
ATOM 646 C C . LEU A 1 83 ? -3.085 -0.457 10.445 1.00 96.31 83 LEU A C 1
ATOM 648 O O . LEU A 1 83 ? -2.758 -0.131 9.301 1.00 96.31 83 LEU A O 1
ATOM 652 N N . ASP A 1 84 ? -2.410 -1.398 11.116 1.00 96.31 84 ASP A N 1
ATOM 653 C CA . ASP A 1 84 ? -1.287 -2.115 10.506 1.00 96.31 84 ASP A CA 1
ATOM 654 C C . ASP A 1 84 ? -1.774 -3.006 9.356 1.00 96.31 84 ASP A C 1
ATOM 656 O O . ASP A 1 84 ? -2.413 -4.041 9.548 1.00 96.31 84 ASP A O 1
ATOM 660 N N . VAL A 1 85 ? -1.449 -2.593 8.133 1.00 97.56 85 VAL A N 1
ATOM 661 C CA . VAL A 1 85 ? -1.797 -3.324 6.912 1.00 97.56 85 VAL A CA 1
ATOM 662 C C . VAL A 1 85 ? -0.877 -4.514 6.648 1.00 97.56 85 VAL A C 1
ATOM 664 O O . VAL A 1 85 ? -1.126 -5.286 5.724 1.00 97.56 85 VAL A O 1
ATOM 667 N N . ARG A 1 86 ? 0.229 -4.666 7.382 1.00 97.81 86 ARG A N 1
ATOM 668 C CA . ARG A 1 86 ? 1.225 -5.711 7.112 1.00 97.81 86 ARG A CA 1
ATOM 669 C C . ARG A 1 86 ? 0.825 -7.019 7.785 1.00 97.81 86 ARG A C 1
ATOM 671 O O . ARG A 1 86 ? 0.382 -7.036 8.929 1.00 97.81 86 ARG A O 1
ATOM 678 N N . ILE A 1 87 ? 1.039 -8.137 7.096 1.00 97.19 87 ILE A N 1
ATOM 679 C CA . ILE A 1 87 ? 0.812 -9.471 7.663 1.00 97.19 87 ILE A CA 1
ATOM 680 C C . ILE A 1 87 ? 2.148 -10.015 8.187 1.00 97.19 87 ILE A C 1
ATOM 682 O O . ILE A 1 87 ? 3.084 -10.149 7.392 1.00 97.19 87 ILE A O 1
ATOM 686 N N . PRO A 1 88 ? 2.274 -10.334 9.488 1.00 96.56 88 PRO A N 1
ATOM 687 C CA . PRO A 1 88 ? 3.472 -10.982 10.006 1.00 96.56 88 PRO A CA 1
ATOM 688 C C . PRO A 1 88 ? 3.608 -12.384 9.404 1.00 96.56 88 PRO A C 1
ATOM 690 O O . PRO A 1 88 ? 2.648 -13.150 9.366 1.00 96.56 88 PRO A O 1
ATOM 693 N N . VAL A 1 89 ? 4.806 -12.711 8.927 1.00 96.06 89 VAL A N 1
ATOM 694 C CA . VAL A 1 89 ? 5.134 -14.026 8.353 1.00 96.06 89 VAL A CA 1
ATOM 695 C C . VAL A 1 89 ? 5.749 -14.933 9.415 1.00 96.06 89 VAL A C 1
ATOM 697 O O . VAL A 1 89 ? 5.529 -16.139 9.410 1.00 96.06 89 VAL A O 1
ATOM 700 N N . ALA A 1 90 ? 6.503 -14.350 10.345 1.00 95.06 90 ALA A N 1
ATOM 701 C CA . ALA A 1 90 ? 7.123 -15.064 11.449 1.00 95.06 90 ALA A CA 1
ATOM 702 C C . ALA A 1 90 ? 7.206 -14.174 12.694 1.00 95.06 90 ALA A C 1
ATOM 704 O O . ALA A 1 90 ? 6.961 -12.965 12.645 1.00 95.06 90 ALA A O 1
ATOM 705 N N . LYS A 1 91 ? 7.583 -14.781 13.817 1.00 96.81 91 LYS A N 1
ATOM 706 C CA . LYS A 1 91 ? 7.949 -14.082 15.048 1.00 96.81 91 LYS A CA 1
ATOM 707 C C . LYS A 1 91 ? 9.464 -14.186 15.216 1.00 96.81 91 LYS A C 1
ATOM 709 O O . LYS A 1 91 ? 10.018 -15.279 15.131 1.00 96.81 91 LYS A O 1
ATOM 714 N N . GLY A 1 92 ? 10.129 -13.051 15.394 1.00 94.50 92 GLY A N 1
ATOM 715 C CA . GLY A 1 92 ? 11.562 -12.986 15.651 1.00 94.50 92 GLY A CA 1
ATOM 716 C C . GLY A 1 92 ? 11.920 -13.594 17.006 1.00 94.50 92 GLY A C 1
ATOM 717 O O . GLY A 1 92 ? 11.055 -13.815 17.856 1.00 94.50 92 GLY A O 1
ATOM 718 N N . LYS A 1 93 ? 13.216 -13.838 17.229 1.00 95.50 93 LYS A N 1
ATOM 719 C CA . LYS A 1 93 ? 13.735 -14.350 18.514 1.00 95.50 93 LYS A CA 1
ATOM 720 C C . LYS A 1 93 ? 13.444 -13.404 19.687 1.00 95.50 93 LYS A C 1
ATOM 722 O O . LYS A 1 93 ? 13.303 -13.843 20.817 1.00 95.50 93 LYS A O 1
ATOM 727 N N . ASP A 1 94 ? 13.326 -12.116 19.394 1.00 93.88 94 ASP A N 1
ATOM 728 C CA . ASP A 1 94 ? 12.956 -11.032 20.306 1.00 93.88 94 ASP A CA 1
ATOM 729 C C . ASP A 1 94 ? 11.436 -10.897 20.508 1.00 93.88 94 ASP A C 1
ATOM 731 O O . ASP A 1 94 ? 10.961 -9.984 21.180 1.00 93.88 94 ASP A O 1
ATOM 735 N N . GLY A 1 95 ? 10.652 -11.779 19.889 1.00 94.50 95 GLY A N 1
ATOM 736 C CA . GLY A 1 95 ? 9.202 -11.761 19.935 1.00 94.50 95 GLY A CA 1
ATOM 737 C C . GLY A 1 95 ? 8.542 -10.729 19.020 1.00 94.50 95 GLY A C 1
ATOM 738 O O . GLY A 1 95 ? 7.311 -10.672 18.988 1.00 94.50 95 GLY A O 1
ATOM 739 N N . ARG A 1 96 ? 9.312 -9.941 18.258 1.00 94.19 96 ARG A N 1
ATOM 740 C CA . ARG A 1 96 ? 8.758 -8.938 17.340 1.00 94.19 96 ARG A CA 1
ATOM 741 C C . ARG A 1 96 ? 8.261 -9.588 16.045 1.00 94.19 96 ARG A C 1
ATOM 743 O O . ARG A 1 96 ? 8.838 -10.578 15.593 1.00 94.19 96 ARG A O 1
ATOM 750 N N . PRO A 1 97 ? 7.200 -9.057 15.417 1.00 95.88 97 PRO A N 1
ATOM 751 C CA . PRO A 1 97 ? 6.721 -9.578 14.144 1.00 95.88 97 PRO A CA 1
ATOM 752 C C . PRO A 1 97 ? 7.741 -9.330 13.026 1.00 95.88 97 PRO A C 1
ATOM 754 O O . PRO A 1 97 ? 8.211 -8.209 12.823 1.00 95.88 97 PRO A O 1
ATOM 757 N N . VAL A 1 98 ? 8.046 -10.383 12.270 1.00 96.12 98 VAL A N 1
ATOM 758 C CA . VAL A 1 98 ? 8.849 -10.330 11.047 1.00 96.12 98 VAL A CA 1
ATOM 759 C C . VAL A 1 98 ? 7.896 -10.330 9.859 1.00 96.12 98 VAL A C 1
ATOM 761 O O . VAL A 1 98 ? 7.099 -11.252 9.686 1.00 96.12 98 VAL A O 1
ATOM 764 N N . PHE A 1 99 ? 7.973 -9.286 9.038 1.00 96.06 99 PHE A N 1
ATOM 765 C CA . PHE A 1 99 ? 7.055 -9.075 7.912 1.00 96.06 99 PHE A CA 1
ATOM 766 C C . PHE A 1 99 ? 7.615 -9.536 6.562 1.00 96.06 99 PHE A C 1
ATOM 768 O O . PHE A 1 99 ? 6.853 -9.712 5.617 1.00 96.06 99 PHE A O 1
ATOM 775 N N . ALA A 1 100 ? 8.933 -9.696 6.456 1.00 94.69 100 ALA A N 1
ATOM 776 C CA . ALA A 1 100 ? 9.625 -10.184 5.268 1.00 94.69 100 ALA A CA 1
ATOM 777 C C . ALA A 1 100 ? 10.990 -10.754 5.673 1.00 94.69 100 ALA A C 1
ATOM 779 O O . ALA A 1 100 ? 11.570 -10.312 6.668 1.00 94.69 100 ALA A O 1
ATOM 780 N N . TYR A 1 101 ? 11.493 -11.710 4.900 1.00 93.62 101 TYR A N 1
ATOM 781 C CA . TYR A 1 101 ? 12.849 -12.252 5.001 1.00 93.62 101 TYR A CA 1
ATOM 782 C C . TYR A 1 101 ? 13.273 -12.806 3.635 1.00 93.62 101 TYR A C 1
ATOM 784 O O . TYR A 1 101 ? 12.500 -12.756 2.677 1.00 93.62 101 TYR A O 1
ATOM 792 N N . GLU A 1 102 ? 14.505 -13.293 3.514 1.00 92.62 102 GLU A N 1
ATOM 793 C CA . GLU A 1 102 ? 15.013 -13.846 2.257 1.00 92.62 102 GLU A CA 1
ATOM 794 C C . GLU A 1 102 ? 14.100 -14.970 1.729 1.00 92.62 102 GLU A C 1
ATOM 796 O O . GLU A 1 102 ? 13.734 -15.895 2.452 1.00 92.62 102 GLU A O 1
ATOM 801 N N . GLY A 1 103 ? 13.647 -14.840 0.480 1.00 92.88 103 GLY A N 1
ATOM 802 C CA . GLY A 1 103 ? 12.675 -15.754 -0.132 1.00 92.88 103 GLY A CA 1
ATOM 803 C C . GLY A 1 103 ? 11.203 -15.527 0.255 1.00 92.88 103 GLY A C 1
ATOM 804 O O . GLY A 1 103 ? 10.332 -16.162 -0.331 1.00 92.88 103 GLY A O 1
ATOM 805 N N . HIS A 1 104 ? 10.889 -14.610 1.180 1.00 93.19 104 HIS A N 1
ATOM 806 C CA . HIS A 1 104 ? 9.515 -14.294 1.594 1.00 93.19 104 HIS A CA 1
ATOM 807 C C . HIS A 1 104 ? 9.211 -12.796 1.508 1.00 93.19 104 HIS A C 1
ATOM 809 O O . HIS A 1 104 ? 9.607 -11.990 2.354 1.00 93.19 104 HIS A O 1
ATOM 815 N N . SER A 1 105 ? 8.433 -12.426 0.489 1.00 93.12 105 SER A N 1
ATOM 816 C CA . SER A 1 105 ? 7.972 -11.053 0.284 1.00 93.12 105 SER A CA 1
ATOM 817 C C . SER A 1 105 ? 6.898 -10.638 1.292 1.00 93.12 105 SER A C 1
ATOM 819 O O . SER A 1 105 ? 6.056 -11.445 1.690 1.00 93.12 105 SER A O 1
ATOM 821 N N . MET A 1 106 ? 6.864 -9.344 1.611 1.00 96.25 106 MET A N 1
ATOM 822 C CA . MET A 1 106 ? 5.836 -8.754 2.467 1.00 96.25 106 MET A CA 1
ATOM 823 C C . MET A 1 106 ? 4.431 -8.951 1.886 1.00 96.25 106 MET A C 1
ATOM 825 O O . MET A 1 106 ? 4.200 -8.735 0.694 1.00 96.25 106 MET A O 1
ATOM 829 N N . ARG A 1 107 ? 3.484 -9.327 2.750 1.00 97.31 107 ARG A N 1
ATOM 830 C CA . ARG A 1 107 ? 2.061 -9.452 2.417 1.00 97.31 107 ARG A CA 1
ATOM 831 C C . ARG A 1 107 ? 1.262 -8.363 3.119 1.00 97.31 107 ARG A C 1
ATOM 833 O O . ARG A 1 107 ? 1.616 -7.939 4.220 1.00 97.31 107 ARG A O 1
ATOM 840 N N . PHE A 1 108 ? 0.160 -7.965 2.493 1.00 98.12 108 PHE A N 1
ATOM 841 C CA . PHE A 1 108 ? -0.702 -6.899 2.989 1.00 98.12 108 PHE A CA 1
ATOM 842 C C . PHE A 1 108 ? -2.140 -7.383 3.149 1.00 98.12 108 PHE A C 1
ATOM 844 O O . PHE A 1 108 ? -2.625 -8.200 2.363 1.00 98.12 108 PHE A O 1
ATOM 851 N N . ARG A 1 109 ? -2.817 -6.873 4.173 1.00 97.94 109 ARG A N 1
ATOM 852 C CA . ARG A 1 109 ? -4.236 -7.075 4.444 1.00 97.94 109 ARG A CA 1
ATOM 853 C C . ARG A 1 109 ? -4.848 -5.742 4.842 1.00 97.94 109 ARG A C 1
ATOM 855 O O . ARG A 1 109 ? -4.319 -5.060 5.711 1.00 97.94 109 ARG A O 1
ATOM 862 N N . LEU A 1 110 ? -5.975 -5.399 4.235 1.00 97.44 110 LEU A N 1
ATOM 863 C CA . LEU A 1 110 ? -6.753 -4.240 4.646 1.00 97.44 110 LEU A CA 1
ATOM 864 C C . LEU A 1 110 ? -7.340 -4.514 6.046 1.00 97.44 110 LEU A C 1
ATOM 866 O O . LEU A 1 110 ? -7.969 -5.565 6.222 1.00 97.44 110 LEU A O 1
ATOM 870 N N . PRO A 1 111 ? -7.130 -3.637 7.045 1.00 96.06 111 PRO A N 1
ATOM 871 C CA . PRO A 1 111 ? -7.696 -3.827 8.372 1.00 96.06 111 PRO A CA 1
ATOM 872 C C . PRO A 1 111 ? -9.225 -3.779 8.326 1.00 96.06 111 PRO A C 1
ATOM 874 O O . PRO A 1 111 ? -9.841 -3.377 7.332 1.00 96.06 111 PRO A O 1
ATOM 877 N N . GLN A 1 112 ? -9.848 -4.223 9.412 1.00 93.75 112 GLN A N 1
ATOM 878 C CA . GLN A 1 112 ? -11.264 -3.976 9.614 1.00 93.75 112 GLN A CA 1
ATOM 879 C C . GLN A 1 112 ? -11.430 -2.573 10.173 1.00 93.75 112 GLN A C 1
ATOM 881 O O . GLN A 1 112 ? -10.862 -2.250 11.214 1.00 93.75 112 GLN A O 1
ATOM 886 N N . PHE A 1 113 ? -12.166 -1.734 9.455 1.00 90.38 113 PHE A N 1
ATOM 887 C CA . PHE A 1 113 ? -12.445 -0.392 9.929 1.00 90.38 113 PHE A CA 1
ATOM 888 C C . PHE A 1 113 ? -13.542 -0.463 10.991 1.00 90.38 113 PHE A C 1
ATOM 890 O O . PHE A 1 113 ? -14.521 -1.192 10.794 1.00 90.38 113 PHE A O 1
ATOM 897 N N . PRO A 1 114 ? -13.399 0.245 12.123 1.00 79.25 114 PRO A N 1
ATOM 898 C CA . PRO A 1 114 ? -14.465 0.312 13.106 1.00 79.25 114 PRO A CA 1
ATOM 899 C C . PRO A 1 114 ? -15.711 0.891 12.433 1.00 79.25 114 PRO A C 1
ATOM 901 O O . PRO A 1 114 ? -15.651 1.949 11.802 1.00 79.25 114 PRO A O 1
ATOM 904 N N . ALA A 1 115 ? -16.836 0.184 12.549 1.00 65.75 115 ALA A N 1
ATOM 905 C CA . ALA A 1 115 ? -18.120 0.722 12.133 1.00 65.75 115 ALA A CA 1
ATOM 906 C C . ALA A 1 115 ? -18.401 1.938 13.019 1.00 65.75 115 ALA A C 1
ATOM 908 O O . ALA A 1 115 ? -18.606 1.801 14.224 1.00 65.75 115 ALA A O 1
ATOM 909 N N . SER A 1 116 ? -18.352 3.137 12.445 1.00 56.09 116 SER A N 1
ATOM 910 C CA . SER A 1 116 ? -18.709 4.348 13.168 1.00 56.09 116 SER A CA 1
ATOM 911 C C . SER A 1 116 ? -20.221 4.348 13.385 1.00 56.09 116 SER A C 1
ATOM 913 O O . SER A 1 116 ? -20.972 4.846 12.550 1.00 56.09 116 SER A O 1
ATOM 915 N N . VAL A 1 117 ? -20.681 3.771 14.494 1.00 46.41 117 VAL A N 1
ATOM 916 C CA . VAL A 1 117 ? -22.025 4.036 15.010 1.00 46.41 117 VAL A CA 1
ATOM 917 C C . VAL A 1 117 ? -21.950 5.389 15.708 1.00 46.41 117 VAL A C 1
ATOM 919 O O . VAL A 1 117 ? -21.675 5.480 16.898 1.00 46.41 117 VAL A O 1
ATOM 922 N N . SER A 1 118 ? -22.115 6.461 14.940 1.00 49.97 118 SER A N 1
ATOM 923 C CA . SER A 1 118 ? -22.450 7.765 15.502 1.00 49.97 118 SER A CA 1
ATOM 924 C C . SER A 1 118 ? -23.972 7.839 15.523 1.00 49.97 118 SER A C 1
ATOM 926 O O . SER A 1 118 ? -24.593 8.233 14.541 1.00 49.97 118 SER A O 1
ATOM 928 N N . ILE A 1 119 ? -24.578 7.382 16.622 1.00 48.47 119 ILE A N 1
ATOM 929 C CA . ILE A 1 119 ? -25.904 7.870 16.999 1.00 48.47 119 ILE A CA 1
ATOM 930 C C . ILE A 1 119 ? -25.600 9.156 17.765 1.00 48.47 119 ILE A C 1
ATOM 932 O O . ILE A 1 119 ? -25.064 9.060 18.869 1.00 48.47 119 ILE A O 1
ATOM 936 N N . PRO A 1 120 ? -25.819 10.353 17.194 1.00 55.44 120 PRO A N 1
ATOM 937 C CA . PRO A 1 120 ? -25.837 11.545 18.024 1.00 55.44 120 PRO A CA 1
ATOM 938 C C . PRO A 1 120 ? -26.880 11.306 19.118 1.00 55.44 120 PRO A C 1
ATOM 940 O O . PRO A 1 120 ? -28.016 10.942 18.801 1.00 55.44 120 PRO A O 1
ATOM 943 N N . GLU A 1 121 ? -26.499 11.455 20.392 1.00 59.78 121 GLU A N 1
ATOM 944 C CA . GLU A 1 121 ? -27.494 11.624 21.449 1.00 59.78 121 GLU A CA 1
ATOM 945 C C . GLU A 1 121 ? -28.397 12.750 20.968 1.00 59.78 121 GLU A C 1
ATOM 947 O O . GLU A 1 121 ? -27.938 13.875 20.751 1.00 59.78 121 GLU A O 1
ATOM 952 N N . ARG A 1 122 ? -29.660 12.410 20.688 1.00 62.34 122 ARG A N 1
ATOM 953 C CA . ARG A 1 122 ? -30.675 13.416 20.422 1.00 62.34 122 ARG A CA 1
ATOM 954 C C . ARG A 1 122 ? -30.563 14.379 21.603 1.00 62.34 122 ARG A C 1
ATOM 956 O O . ARG A 1 122 ? -30.698 13.892 22.730 1.00 62.34 122 ARG A O 1
ATOM 963 N N . PRO A 1 123 ? -30.241 15.670 21.393 1.00 64.81 123 PRO A N 1
ATOM 964 C CA . PRO A 1 123 ? -30.294 16.621 22.489 1.00 64.81 123 PRO A CA 1
ATOM 965 C C . PRO A 1 123 ? -31.667 16.428 23.114 1.00 64.81 123 PRO A C 1
ATOM 967 O O . PRO A 1 123 ? -32.650 16.369 22.375 1.00 64.81 123 PRO A O 1
ATOM 970 N N . ALA A 1 124 ? -31.710 16.165 24.423 1.00 61.06 124 ALA A N 1
ATOM 971 C CA . ALA A 1 124 ? -32.972 16.044 25.125 1.00 61.06 124 ALA A CA 1
ATOM 972 C C . ALA A 1 124 ? -33.753 17.306 24.772 1.00 61.06 124 ALA A C 1
ATOM 974 O O . ALA A 1 124 ? -33.334 18.403 25.151 1.00 61.06 124 ALA A O 1
ATOM 975 N N . ASP A 1 125 ? -34.793 17.152 23.946 1.00 62.69 125 ASP A N 1
ATOM 976 C CA . ASP A 1 125 ? -35.706 18.242 23.657 1.00 62.69 125 ASP A CA 1
ATOM 977 C C . ASP A 1 125 ? -36.105 18.769 25.043 1.00 62.69 125 ASP A C 1
ATOM 979 O O . ASP A 1 125 ? -36.447 17.949 25.910 1.00 62.69 125 ASP A O 1
ATOM 983 N N . PRO A 1 126 ? -35.939 20.076 25.327 1.00 63.72 126 PRO A N 1
ATOM 984 C CA . PRO A 1 126 ? -36.386 20.617 26.596 1.00 63.72 126 PRO A CA 1
ATOM 985 C C . PRO A 1 126 ? -37.832 20.169 26.758 1.00 63.72 126 PRO A C 1
ATOM 987 O O . PRO A 1 126 ? -38.625 20.305 25.828 1.00 63.72 126 PRO A O 1
ATOM 990 N N . VAL A 1 127 ? -38.125 19.533 27.892 1.00 60.38 127 VAL A N 1
ATOM 991 C CA . VAL A 1 127 ? -39.481 19.139 28.256 1.00 60.38 127 VAL A CA 1
ATOM 992 C C . VAL A 1 127 ? -40.295 20.426 28.244 1.00 60.38 127 VAL A C 1
ATOM 994 O O . VAL A 1 127 ? -40.185 21.248 29.150 1.00 60.38 127 VAL A O 1
ATOM 997 N N . ASP A 1 128 ? -41.002 20.645 27.140 1.00 53.34 128 ASP A N 1
ATOM 998 C CA . ASP A 1 128 ? -41.945 21.734 26.970 1.00 53.34 128 ASP A CA 1
ATOM 999 C C . ASP A 1 128 ? -43.163 21.345 27.803 1.00 53.34 128 ASP A C 1
ATOM 1001 O O . ASP A 1 128 ? -44.031 20.574 27.380 1.00 53.34 128 ASP A O 1
ATOM 1005 N N . ASP A 1 129 ? -43.143 21.773 29.063 1.00 58.56 129 ASP A N 1
ATOM 1006 C CA . ASP A 1 129 ? -44.283 21.701 29.961 1.00 58.56 129 ASP A CA 1
ATOM 1007 C C . ASP A 1 129 ? -45.407 22.587 29.400 1.00 58.56 129 ASP A C 1
ATOM 1009 O O . ASP A 1 129 ? -45.559 23.749 29.776 1.00 58.56 129 ASP A O 1
ATOM 1013 N N . GLY A 1 130 ? -46.239 22.015 28.526 1.00 49.94 130 GLY A N 1
ATOM 1014 C CA . GLY A 1 130 ? -47.621 22.459 28.369 1.00 49.94 130 GLY A CA 1
ATOM 1015 C C . GLY A 1 130 ? -48.184 22.440 26.947 1.00 49.94 130 GLY A C 1
ATOM 1016 O O . GLY A 1 130 ? -47.828 23.285 26.131 1.00 49.94 130 GLY A O 1
ATOM 1017 N N . PRO A 1 131 ? -49.188 21.594 26.654 1.00 53.50 131 PRO A N 1
ATOM 1018 C CA . PRO A 1 131 ? -50.079 21.852 25.536 1.00 53.50 131 PRO A CA 1
ATOM 1019 C C . PRO A 1 131 ? -51.063 22.964 25.929 1.00 53.50 131 PRO A C 1
ATOM 1021 O O . PRO A 1 131 ? -51.972 22.748 26.731 1.00 53.50 131 PRO A O 1
ATOM 1024 N N . ALA A 1 132 ? -50.930 24.150 25.335 1.00 62.91 132 ALA A N 1
ATOM 1025 C CA . ALA A 1 132 ? -52.091 25.020 25.184 1.00 62.91 132 ALA A CA 1
ATOM 1026 C C . ALA A 1 132 ? -52.995 24.407 24.091 1.00 62.91 132 ALA A C 1
ATOM 1028 O O . ALA A 1 132 ? -52.501 24.145 22.991 1.00 62.91 132 ALA A O 1
ATOM 1029 N N . PRO A 1 133 ? -54.289 24.139 24.353 1.00 62.69 133 PRO A N 1
ATOM 1030 C CA . PRO A 1 133 ? -55.205 23.640 23.334 1.00 62.69 133 PRO A CA 1
ATOM 1031 C C . PRO A 1 133 ? -55.375 24.712 22.257 1.00 62.69 133 PRO A C 1
ATOM 1033 O O . PRO A 1 133 ? -55.851 25.809 22.543 1.00 62.69 133 PRO A O 1
ATOM 1036 N N . VAL A 1 134 ? -54.964 24.412 21.028 1.00 65.44 134 VAL A N 1
ATOM 1037 C CA . VAL A 1 134 ? -55.204 25.294 19.885 1.00 65.44 134 VAL A CA 1
ATOM 1038 C C . VAL A 1 134 ? -56.514 24.851 19.239 1.00 65.44 134 VAL A C 1
ATOM 1040 O O . VAL A 1 134 ? -56.580 23.781 18.633 1.00 65.44 134 VAL A O 1
ATOM 1043 N N . ASP A 1 135 ? -57.561 25.657 19.413 1.00 61.25 135 ASP A N 1
ATOM 1044 C CA . ASP A 1 135 ? -58.823 25.523 18.685 1.00 61.25 135 ASP A CA 1
ATOM 1045 C C . ASP A 1 135 ? -58.561 25.755 17.193 1.00 61.25 135 ASP A C 1
ATOM 1047 O O . ASP A 1 135 ? -58.266 26.871 16.763 1.00 61.25 135 ASP A O 1
ATOM 1051 N N . ASN A 1 136 ? -58.664 24.691 16.400 1.00 55.66 136 ASN A N 1
ATOM 1052 C CA . ASN A 1 136 ? -58.668 24.774 14.944 1.00 55.66 136 ASN A CA 1
ATOM 1053 C C . ASN A 1 136 ? -60.113 24.989 14.467 1.00 55.66 136 ASN A C 1
ATOM 1055 O O . ASN A 1 136 ? -60.908 24.046 14.543 1.00 55.66 136 ASN A O 1
ATOM 1059 N N . PRO A 1 137 ? -60.489 26.168 13.938 1.00 60.66 137 PRO A N 1
ATOM 1060 C CA . PRO A 1 137 ? -61.709 26.279 13.160 1.00 60.66 137 PRO A CA 1
ATOM 1061 C C . PRO A 1 137 ? -61.509 25.622 11.789 1.00 60.66 137 PRO A C 1
ATOM 1063 O O . PRO A 1 137 ? -60.500 25.823 11.111 1.00 60.66 137 PRO A O 1
ATOM 1066 N N . ALA A 1 138 ? -62.492 24.814 11.405 1.00 54.47 138 ALA A N 1
ATOM 1067 C CA . ALA A 1 138 ? -62.574 24.180 10.102 1.00 54.47 138 ALA A CA 1
ATOM 1068 C C . ALA A 1 138 ? -62.927 25.181 8.987 1.00 54.47 138 ALA A C 1
ATOM 1070 O O . ALA A 1 138 ? -63.640 26.156 9.215 1.00 54.47 138 ALA A O 1
ATOM 1071 N N . ASP A 1 139 ? -62.489 24.811 7.783 1.00 50.31 139 ASP A N 1
ATOM 1072 C CA . ASP A 1 139 ? -63.005 25.176 6.461 1.00 50.31 139 ASP A CA 1
ATOM 1073 C C . ASP A 1 139 ? -62.915 26.627 5.960 1.00 50.31 139 ASP A C 1
ATOM 1075 O O . ASP A 1 139 ? -63.506 27.561 6.494 1.00 50.31 139 ASP A O 1
ATOM 1079 N N . GLY A 1 140 ? -62.317 26.759 4.767 1.00 48.94 140 GLY A N 1
ATOM 1080 C CA . GLY A 1 140 ? -62.783 27.738 3.788 1.00 48.94 140 GLY A CA 1
ATOM 1081 C C . GLY A 1 140 ? -61.731 28.324 2.848 1.00 48.94 140 GLY A C 1
ATOM 1082 O O . GLY A 1 140 ? -61.126 29.344 3.158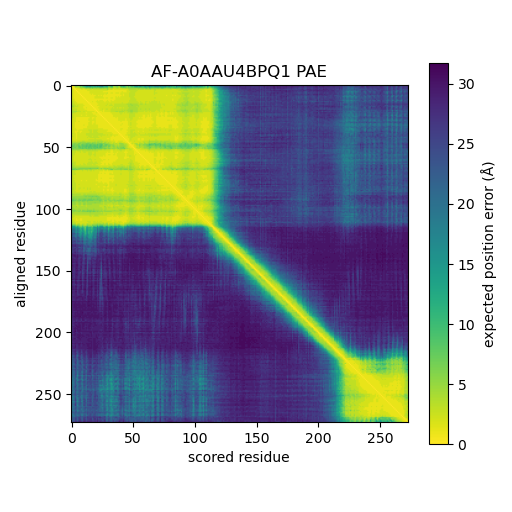 1.00 48.94 140 GLY A O 1
ATOM 1083 N N . ALA A 1 141 ? -61.686 27.752 1.639 1.00 52.47 141 ALA A N 1
ATOM 1084 C CA . ALA A 1 141 ? -61.543 28.416 0.332 1.00 52.47 141 ALA A CA 1
ATOM 1085 C C . ALA A 1 141 ? -60.252 28.138 -0.475 1.00 52.47 141 ALA A C 1
ATOM 1087 O O . ALA A 1 141 ? -59.142 28.307 0.030 1.00 52.47 141 ALA A O 1
ATOM 1088 N N . PRO A 1 142 ? -60.392 27.784 -1.771 1.00 60.28 142 PRO A N 1
ATOM 1089 C CA . PRO A 1 142 ? -59.290 27.737 -2.717 1.00 60.28 142 PRO A CA 1
ATOM 1090 C C . PRO A 1 142 ? -59.013 29.142 -3.267 1.00 60.28 142 PRO A C 1
ATOM 1092 O O . PRO A 1 142 ? -59.938 29.893 -3.584 1.00 60.28 142 PRO A O 1
ATOM 1095 N N . ARG A 1 143 ? -57.735 29.483 -3.435 1.00 48.56 143 ARG A N 1
ATOM 1096 C CA . ARG A 1 143 ? -57.326 30.615 -4.267 1.00 48.56 143 ARG A CA 1
ATOM 1097 C C . ARG A 1 143 ? -56.223 30.177 -5.216 1.00 48.56 143 ARG A C 1
ATOM 1099 O O . ARG A 1 143 ? -55.083 29.959 -4.815 1.00 48.56 143 ARG A O 1
ATOM 1106 N N . GLU A 1 144 ? -56.624 30.020 -6.469 1.00 54.19 144 GLU A N 1
ATOM 1107 C CA . GLU A 1 144 ? -55.760 30.196 -7.627 1.00 54.19 144 GLU A CA 1
ATOM 1108 C C . GLU A 1 144 ? -55.266 31.652 -7.644 1.00 54.19 144 GLU A C 1
ATOM 1110 O O . GLU A 1 144 ? -56.020 32.557 -7.287 1.00 54.19 144 GLU A O 1
ATOM 1115 N N . ASP A 1 145 ? -53.989 31.871 -7.961 1.00 44.09 145 ASP A N 1
ATOM 1116 C CA . ASP A 1 145 ? -53.572 32.718 -9.088 1.00 44.09 145 ASP A CA 1
ATOM 1117 C C . ASP A 1 145 ? -52.056 32.983 -9.069 1.00 44.09 145 ASP A C 1
ATOM 1119 O O . ASP A 1 145 ? -51.497 33.562 -8.144 1.00 44.09 145 ASP A O 1
ATOM 1123 N N . ALA A 1 146 ? -51.429 32.495 -10.141 1.00 46.09 146 ALA A N 1
ATOM 1124 C CA . ALA A 1 146 ? -50.543 33.190 -11.073 1.00 46.09 146 ALA A CA 1
ATOM 1125 C C . ALA A 1 146 ? -49.366 34.091 -10.620 1.00 46.09 146 ALA A C 1
ATOM 1127 O O . ALA A 1 146 ? -49.470 34.980 -9.785 1.00 46.09 146 ALA A O 1
ATOM 1128 N N . ALA A 1 147 ? -48.330 33.979 -11.468 1.00 44.91 147 ALA A N 1
ATOM 1129 C CA . ALA A 1 147 ? -47.389 35.013 -11.915 1.00 44.91 147 ALA A CA 1
ATOM 1130 C C . ALA A 1 147 ? -46.094 35.160 -11.081 1.00 44.91 147 ALA A C 1
ATOM 1132 O O . ALA A 1 147 ? -46.136 35.435 -9.894 1.00 44.91 147 ALA A O 1
ATOM 1133 N N . VAL A 1 148 ? -44.903 34.827 -11.603 1.00 45.91 148 VAL A N 1
ATOM 1134 C CA . VAL A 1 148 ? -44.077 35.469 -12.663 1.00 45.91 148 VAL A CA 1
ATOM 1135 C C . VAL A 1 148 ? -42.843 36.095 -11.997 1.00 45.91 148 VAL A C 1
ATOM 1137 O O . VAL A 1 148 ? -42.956 36.677 -10.926 1.00 45.91 148 VAL A O 1
ATOM 1140 N N . ALA A 1 149 ? -41.709 36.026 -12.710 1.00 45.00 149 ALA A N 1
ATOM 1141 C CA . ALA A 1 149 ? -40.440 36.730 -12.469 1.00 45.00 149 ALA A CA 1
ATOM 1142 C C . ALA A 1 149 ? -39.591 36.194 -11.289 1.00 45.00 149 ALA A C 1
ATOM 1144 O O . ALA A 1 149 ? -40.104 35.774 -10.270 1.00 45.00 149 ALA A O 1
ATOM 1145 N N . GLU A 1 150 ? -38.262 36.127 -11.345 1.00 52.09 150 GLU A N 1
ATOM 1146 C CA . GLU A 1 150 ? -37.329 36.749 -12.271 1.00 52.09 150 GLU A CA 1
ATOM 1147 C C . GLU A 1 150 ? -35.993 35.993 -12.299 1.00 52.09 150 GLU A C 1
ATOM 1149 O O . GLU A 1 150 ? -35.582 35.304 -11.366 1.00 52.09 150 GLU A O 1
ATOM 1154 N N . ARG A 1 151 ? -35.324 36.150 -13.436 1.00 48.72 151 ARG A N 1
ATOM 1155 C CA . ARG A 1 151 ? -34.051 35.567 -13.833 1.00 48.72 151 ARG A CA 1
ATOM 1156 C C . ARG A 1 151 ? -32.919 36.395 -13.213 1.00 48.72 151 ARG A C 1
ATOM 1158 O O . ARG A 1 151 ? -32.582 37.452 -13.731 1.00 48.72 151 ARG A O 1
ATOM 1165 N N . GLY A 1 152 ? -32.342 35.917 -12.114 1.00 45.97 152 GLY A N 1
ATOM 1166 C CA . GLY A 1 152 ? -31.172 36.531 -11.482 1.00 45.97 152 GLY A CA 1
ATOM 1167 C C . GLY A 1 152 ? -29.869 36.132 -12.175 1.00 45.97 152 GLY A C 1
ATOM 1168 O O . GLY A 1 152 ? -29.276 35.109 -11.844 1.00 45.97 152 GLY A O 1
ATOM 1169 N N . ASP A 1 153 ? -29.444 36.952 -13.132 1.00 49.72 153 ASP A N 1
ATOM 1170 C CA . ASP A 1 153 ? -28.103 36.984 -13.716 1.00 49.72 153 ASP A CA 1
ATOM 1171 C C . ASP A 1 153 ? -27.100 37.515 -12.672 1.00 49.72 153 ASP A C 1
ATOM 1173 O O . ASP A 1 153 ? -27.122 38.692 -12.310 1.00 49.72 153 ASP A O 1
ATOM 1177 N N . GLN A 1 154 ? -26.242 36.642 -12.137 1.00 47.69 154 GLN A N 1
ATOM 1178 C CA . GLN A 1 154 ? -25.120 37.037 -11.283 1.00 47.69 154 GLN A CA 1
ATOM 1179 C C . GLN A 1 154 ? -23.798 36.650 -11.943 1.00 47.69 154 GLN A C 1
ATOM 1181 O O . GLN A 1 154 ? -23.196 35.615 -11.662 1.00 47.69 154 GLN A O 1
ATOM 1186 N N . THR A 1 155 ? -23.301 37.543 -12.796 1.00 43.09 155 THR A N 1
ATOM 1187 C CA . THR A 1 155 ? -21.901 37.560 -13.220 1.00 43.09 155 THR A CA 1
ATOM 1188 C C . THR A 1 155 ? -21.019 38.015 -12.053 1.00 43.09 155 THR A C 1
ATOM 1190 O O . THR A 1 155 ? -20.851 39.212 -11.802 1.00 43.09 155 THR A O 1
ATOM 1193 N N . SER A 1 156 ? -20.429 37.074 -11.318 1.00 52.22 156 SER A N 1
ATOM 1194 C CA . SER A 1 156 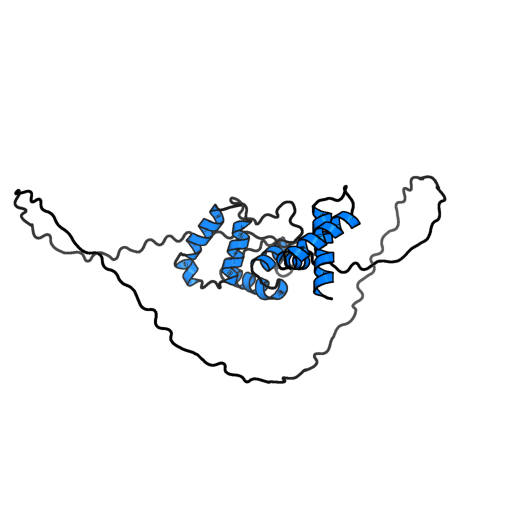? -19.378 37.388 -10.347 1.00 52.22 156 SER A CA 1
ATOM 1195 C C . SER A 1 156 ? -18.056 37.649 -11.076 1.00 52.22 156 SER A C 1
ATOM 1197 O O . SER A 1 156 ? -17.402 36.739 -11.580 1.00 52.22 156 SER A O 1
ATOM 1199 N N . ARG A 1 157 ? -17.659 38.925 -11.121 1.00 44.53 157 ARG A N 1
ATOM 1200 C CA . ARG A 1 157 ? -16.315 39.382 -11.498 1.00 44.53 157 ARG A CA 1
ATOM 1201 C C . ARG A 1 157 ? -15.289 38.824 -10.505 1.00 44.53 157 ARG A C 1
ATOM 1203 O O . ARG A 1 157 ? -15.209 39.297 -9.373 1.00 44.53 157 ARG A O 1
ATOM 1210 N N . LEU A 1 158 ? -14.480 37.853 -10.928 1.00 52.19 158 LEU A N 1
ATOM 1211 C CA . LEU A 1 158 ? -13.280 37.449 -10.195 1.00 52.19 158 LEU A CA 1
ATOM 1212 C C . LEU A 1 158 ? -12.158 38.453 -10.475 1.00 52.19 158 LEU A C 1
ATOM 1214 O O . LEU A 1 158 ? -11.548 38.470 -11.542 1.00 52.19 158 LEU A O 1
ATOM 1218 N N . SER A 1 159 ? -11.924 39.313 -9.487 1.00 48.69 159 SER A N 1
ATOM 1219 C CA . SER A 1 159 ? -10.779 40.213 -9.407 1.00 48.69 159 SER A CA 1
ATOM 1220 C C . SER A 1 159 ? -9.465 39.435 -9.382 1.00 48.69 159 SER A C 1
ATOM 1222 O O . SER A 1 159 ? -9.216 38.633 -8.484 1.00 48.69 159 SER A O 1
ATOM 1224 N N . ALA A 1 160 ? -8.587 39.755 -10.329 1.00 51.94 160 ALA A N 1
ATOM 1225 C CA . ALA A 1 160 ? -7.175 39.421 -10.283 1.00 51.94 160 ALA A CA 1
ATOM 1226 C C . ALA A 1 160 ? -6.467 40.287 -9.223 1.00 51.94 160 ALA A C 1
ATOM 1228 O O . ALA A 1 160 ? -6.374 41.508 -9.341 1.00 51.94 160 ALA A O 1
ATOM 1229 N N . ARG A 1 161 ? -5.952 39.642 -8.177 1.00 49.56 161 ARG A N 1
ATOM 1230 C CA . ARG A 1 161 ? -5.000 40.184 -7.195 1.00 49.56 161 ARG A CA 1
ATOM 1231 C C . ARG A 1 161 ? -4.098 38.998 -6.867 1.00 49.56 161 ARG A C 1
ATOM 1233 O O . ARG A 1 161 ? -4.605 37.951 -6.504 1.00 49.56 161 ARG A O 1
ATOM 1240 N N . GLY A 1 162 ? -2.792 39.007 -7.048 1.00 39.66 162 GLY A N 1
ATOM 1241 C CA . GLY A 1 162 ? -1.802 40.066 -6.929 1.00 39.66 162 GLY A CA 1
ATOM 1242 C C . GLY A 1 162 ? -0.632 39.387 -6.211 1.00 39.66 162 GLY A C 1
ATOM 1243 O O . GLY A 1 162 ? -0.853 38.584 -5.308 1.00 39.66 162 GLY A O 1
ATOM 1244 N N . GLY A 1 163 ? 0.588 39.608 -6.692 1.00 49.59 163 GLY A N 1
ATOM 1245 C CA . GLY A 1 163 ? 1.730 38.736 -6.437 1.00 49.59 163 GLY A CA 1
ATOM 1246 C C . GLY A 1 163 ? 2.133 38.554 -4.975 1.00 49.59 163 GLY A C 1
ATOM 1247 O O . GLY A 1 163 ? 1.926 39.412 -4.121 1.00 49.59 163 GLY A O 1
ATOM 1248 N N . THR A 1 164 ? 2.835 37.454 -4.724 1.00 45.19 164 THR A N 1
ATOM 1249 C CA . THR A 1 164 ? 3.753 37.346 -3.592 1.00 45.19 164 THR A CA 1
ATOM 1250 C C . THR A 1 164 ? 5.106 36.856 -4.076 1.00 45.19 164 THR A C 1
ATOM 1252 O O . THR A 1 164 ? 5.241 35.985 -4.933 1.00 45.19 164 THR A O 1
ATOM 1255 N N . LYS A 1 165 ? 6.106 37.568 -3.571 1.00 44.75 165 LYS A N 1
ATOM 1256 C CA . LYS A 1 165 ? 7.500 37.575 -3.973 1.00 44.75 165 LYS A CA 1
ATOM 1257 C C . LYS A 1 165 ? 8.202 36.314 -3.474 1.00 44.75 165 LYS A C 1
ATOM 1259 O O . LYS A 1 165 ? 7.998 35.898 -2.338 1.00 44.75 165 LYS A O 1
ATOM 1264 N N . ARG A 1 166 ? 9.094 35.781 -4.310 1.00 46.56 166 ARG A N 1
ATOM 1265 C CA . ARG A 1 166 ? 10.196 34.900 -3.903 1.00 46.56 166 ARG A CA 1
ATOM 1266 C C . ARG A 1 166 ? 11.087 35.619 -2.882 1.00 46.56 166 ARG A C 1
ATOM 1268 O O . ARG A 1 166 ? 11.540 36.722 -3.191 1.00 46.56 166 ARG A O 1
ATOM 1275 N N . PRO A 1 167 ? 11.454 34.986 -1.763 1.00 56.28 167 PRO A N 1
ATOM 1276 C CA . PRO A 1 167 ? 12.746 35.224 -1.153 1.00 56.28 167 PRO A CA 1
ATOM 1277 C C . PRO A 1 167 ? 13.778 34.266 -1.760 1.00 56.28 167 PRO A C 1
ATOM 1279 O O . PRO A 1 167 ? 13.613 33.047 -1.773 1.00 56.28 167 PRO A O 1
ATOM 1282 N N . ALA A 1 168 ? 14.829 34.869 -2.299 1.00 46.19 168 ALA A N 1
ATOM 1283 C CA . ALA A 1 168 ? 16.115 34.246 -2.534 1.00 46.19 168 ALA A CA 1
ATOM 1284 C C . ALA A 1 168 ? 16.966 34.454 -1.280 1.00 46.19 168 ALA A C 1
ATOM 1286 O O . ALA A 1 168 ? 17.099 35.605 -0.871 1.00 46.19 168 ALA A O 1
ATOM 1287 N N . SER A 1 169 ? 17.523 33.380 -0.719 1.00 43.94 169 SER A N 1
ATOM 1288 C CA . SER A 1 169 ? 18.817 33.329 -0.010 1.00 43.94 169 SER A CA 1
ATOM 1289 C C . SER A 1 169 ? 18.880 32.094 0.891 1.00 43.94 169 SER A C 1
ATOM 1291 O O . SER A 1 169 ? 17.908 31.751 1.559 1.00 43.94 169 SER A O 1
ATOM 1293 N N . GLY A 1 170 ? 20.031 31.422 0.898 1.00 41.94 170 GLY A N 1
ATOM 1294 C CA . GLY A 1 170 ? 20.311 30.336 1.836 1.00 41.94 170 GLY A CA 1
ATOM 1295 C C . GLY A 1 170 ? 21.394 29.371 1.373 1.00 41.94 170 GLY A C 1
ATOM 1296 O O . GLY A 1 170 ? 21.165 28.167 1.371 1.00 41.94 170 GLY A O 1
ATOM 1297 N N . ASP A 1 171 ? 22.541 29.903 0.944 1.00 51.25 171 ASP A N 1
ATOM 1298 C CA . ASP A 1 171 ? 23.808 29.168 0.903 1.00 51.25 171 ASP A CA 1
ATOM 1299 C C . ASP A 1 171 ? 24.214 28.842 2.347 1.00 51.25 171 ASP A C 1
ATOM 1301 O O . ASP A 1 171 ? 24.607 29.742 3.087 1.00 51.25 171 ASP A O 1
ATOM 1305 N N . GLU A 1 172 ? 24.161 27.572 2.744 1.00 48.97 172 GLU A N 1
ATOM 1306 C CA . GLU A 1 172 ? 24.895 27.084 3.914 1.00 48.97 172 GLU A CA 1
ATOM 1307 C C . GLU A 1 172 ? 25.637 25.794 3.560 1.00 48.97 172 GLU A C 1
ATOM 1309 O O . GLU A 1 172 ? 25.101 24.685 3.520 1.00 48.97 172 GLU A O 1
ATOM 1314 N N . ARG A 1 173 ? 26.933 25.983 3.293 1.00 49.66 173 ARG A N 1
ATOM 1315 C CA . ARG A 1 173 ? 27.972 24.961 3.402 1.00 49.66 173 ARG A CA 1
ATOM 1316 C C . ARG A 1 173 ? 28.016 24.488 4.855 1.00 49.66 173 ARG A C 1
ATOM 1318 O O . ARG A 1 173 ? 28.464 25.227 5.724 1.00 49.66 173 ARG A O 1
ATOM 1325 N N . GLY A 1 174 ? 27.593 23.252 5.091 1.00 42.75 174 GLY A N 1
ATOM 1326 C CA . GLY A 1 174 ? 27.639 22.595 6.393 1.00 42.75 174 GLY A CA 1
ATOM 1327 C C . GLY A 1 174 ? 28.282 21.217 6.299 1.00 42.75 174 GLY A C 1
ATOM 1328 O O . GLY A 1 174 ? 27.605 20.224 6.074 1.00 42.75 174 GLY A O 1
ATOM 1329 N N . ASP A 1 175 ? 29.602 21.219 6.443 1.00 43.25 175 ASP A N 1
ATOM 1330 C CA . ASP A 1 175 ? 30.398 20.257 7.208 1.00 43.25 175 ASP A CA 1
ATOM 1331 C C . ASP A 1 175 ? 30.258 18.746 6.913 1.00 43.25 175 ASP A C 1
ATOM 1333 O O . ASP A 1 175 ? 29.424 18.012 7.449 1.00 43.25 175 ASP A O 1
ATOM 1337 N N . GLN A 1 176 ? 31.193 18.267 6.088 1.00 47.75 176 GLN A N 1
ATOM 1338 C CA . GLN A 1 176 ? 31.546 16.860 5.954 1.00 47.75 176 GLN A CA 1
ATOM 1339 C C . GLN A 1 176 ? 32.329 16.421 7.196 1.00 47.75 176 GLN A C 1
ATOM 1341 O O . GLN A 1 176 ? 33.555 16.508 7.231 1.00 47.75 176 GLN A O 1
ATOM 1346 N N . THR A 1 177 ? 31.638 15.884 8.199 1.00 47.91 177 THR A N 1
ATOM 1347 C CA . THR A 1 177 ? 32.302 15.114 9.255 1.00 47.91 177 THR A CA 1
ATOM 1348 C C . THR A 1 177 ? 32.207 13.624 8.959 1.00 47.91 177 THR A C 1
ATOM 1350 O O . THR A 1 177 ? 31.186 12.952 9.111 1.00 47.91 177 THR A O 1
ATOM 1353 N N . SER A 1 178 ? 33.345 13.125 8.492 1.00 48.47 178 SER A N 1
ATOM 1354 C CA . SER A 1 178 ? 33.784 11.740 8.456 1.00 48.47 178 SER A CA 1
ATOM 1355 C C . SER A 1 178 ? 33.245 10.926 9.632 1.00 48.47 178 SER A C 1
ATOM 1357 O O . SER A 1 178 ? 33.594 11.174 10.788 1.00 48.47 178 SER A O 1
ATOM 1359 N N . ARG A 1 179 ? 32.452 9.889 9.339 1.00 39.34 179 ARG A N 1
ATOM 1360 C CA . ARG A 1 179 ? 32.222 8.795 10.285 1.00 39.34 179 ARG A CA 1
ATOM 1361 C C . ARG A 1 179 ? 33.002 7.554 9.852 1.00 39.34 179 ARG A C 1
ATOM 1363 O O . ARG A 1 179 ? 32.834 7.104 8.720 1.00 39.34 179 ARG A O 1
ATOM 1370 N N . PRO A 1 180 ? 33.854 7.012 10.739 1.00 45.88 180 PRO A N 1
ATOM 1371 C CA . PRO A 1 180 ? 34.713 5.885 10.435 1.00 45.88 180 PRO A CA 1
ATOM 1372 C C . PRO A 1 180 ? 33.899 4.596 10.345 1.00 45.88 180 PRO A C 1
ATOM 1374 O O . PRO A 1 180 ? 33.029 4.321 11.170 1.00 45.88 180 PRO A O 1
ATOM 1377 N N . THR A 1 181 ? 34.235 3.792 9.346 1.00 52.56 181 THR A N 1
ATOM 1378 C CA . THR A 1 181 ? 33.915 2.370 9.247 1.00 52.56 181 THR A CA 1
ATOM 1379 C C . THR A 1 181 ? 34.612 1.579 10.356 1.00 52.56 181 THR A C 1
ATOM 1381 O O . THR A 1 181 ? 35.842 1.540 10.404 1.00 52.56 181 THR A O 1
ATOM 1384 N N . PRO A 1 182 ? 33.848 0.840 11.169 1.00 50.91 182 PRO A N 1
ATOM 1385 C CA . PRO A 1 182 ? 34.218 -0.521 11.521 1.00 50.91 182 PRO A CA 1
ATOM 1386 C C . PRO A 1 182 ? 33.087 -1.436 11.025 1.00 50.91 182 PRO A C 1
ATOM 1388 O O . PRO A 1 182 ? 31.911 -1.127 11.142 1.00 50.91 182 PRO A O 1
ATOM 1391 N N . SER A 1 183 ? 33.345 -2.590 10.439 1.00 43.47 183 SER A N 1
ATOM 1392 C CA . SER A 1 183 ? 33.896 -3.696 11.193 1.00 43.47 183 SER A CA 1
ATOM 1393 C C . SER A 1 183 ? 34.082 -4.873 10.242 1.00 43.47 183 SER A C 1
ATOM 1395 O O . SER A 1 183 ? 33.135 -5.313 9.599 1.00 43.47 183 SER A O 1
ATOM 1397 N N . LYS A 1 184 ? 35.323 -5.354 10.196 1.00 47.25 184 LYS A N 1
ATOM 1398 C CA . LYS A 1 184 ? 35.732 -6.761 10.203 1.00 47.25 184 LYS A CA 1
ATOM 1399 C C . LYS A 1 184 ? 34.743 -7.777 9.621 1.00 47.25 184 LYS A C 1
ATOM 1401 O O . LYS A 1 184 ? 33.758 -8.150 10.254 1.00 47.25 184 LYS A O 1
ATOM 1406 N N . TYR A 1 185 ? 35.174 -8.336 8.491 1.00 46.88 185 TYR A N 1
ATOM 1407 C CA . TYR A 1 185 ? 35.189 -9.773 8.229 1.00 46.88 185 TYR A CA 1
ATOM 1408 C C . TYR A 1 185 ? 35.184 -10.586 9.532 1.00 46.88 185 TYR A C 1
ATOM 1410 O O . TYR A 1 185 ? 36.199 -10.683 10.223 1.00 46.88 185 TYR A O 1
ATOM 1418 N N . ILE A 1 186 ? 34.036 -11.173 9.853 1.00 42.06 186 ILE A N 1
ATOM 1419 C CA . ILE A 1 186 ? 33.972 -12.348 10.712 1.00 42.06 186 ILE A CA 1
ATOM 1420 C C . ILE A 1 186 ? 33.728 -13.515 9.773 1.00 42.06 186 ILE A C 1
ATOM 1422 O O . ILE A 1 186 ? 32.646 -13.683 9.213 1.00 42.06 186 ILE A O 1
ATOM 1426 N N . SER A 1 187 ? 34.794 -14.286 9.588 1.00 50.84 187 SER A N 1
ATOM 1427 C CA . SER A 1 187 ? 34.746 -15.646 9.085 1.00 50.84 187 SER A CA 1
ATOM 1428 C C . SER A 1 187 ? 33.753 -16.453 9.924 1.00 50.84 187 SER A C 1
ATOM 1430 O O . SER A 1 187 ? 33.965 -16.652 11.122 1.00 50.84 187 SER A O 1
ATOM 1432 N N . GLY A 1 188 ? 32.675 -16.901 9.291 1.00 40.53 188 GLY A N 1
ATOM 1433 C CA . GLY A 1 188 ? 31.787 -17.945 9.792 1.00 40.53 188 GLY A CA 1
ATOM 1434 C C . GLY A 1 188 ? 31.997 -19.235 8.992 1.00 40.53 188 GLY A C 1
ATOM 1435 O O . GLY A 1 188 ? 32.444 -19.166 7.849 1.00 40.53 188 GLY A O 1
ATOM 1436 N N . PRO A 1 189 ? 31.746 -20.405 9.595 1.00 46.66 189 PRO A N 1
ATOM 1437 C CA . PRO A 1 189 ? 32.398 -21.659 9.241 1.00 46.66 189 PRO A CA 1
ATOM 1438 C C . PRO A 1 189 ? 31.941 -22.245 7.902 1.00 46.66 189 PRO A C 1
ATOM 1440 O O . PRO A 1 189 ? 30.752 -22.343 7.606 1.00 46.66 189 PRO A O 1
ATOM 1443 N N . SER A 1 190 ? 32.944 -22.706 7.153 1.00 43.38 190 SER A N 1
ATOM 1444 C CA . SER A 1 190 ? 32.842 -23.651 6.045 1.00 43.38 190 SER A CA 1
ATOM 1445 C C . SER A 1 190 ? 31.999 -24.858 6.462 1.00 43.38 190 SER A C 1
ATOM 1447 O O . SER A 1 190 ? 32.408 -25.654 7.312 1.00 43.38 190 SER A O 1
ATOM 1449 N N . TYR A 1 191 ? 30.802 -24.978 5.892 1.00 49.50 191 TYR A N 1
ATOM 1450 C CA . TYR A 1 191 ? 30.048 -26.219 5.942 1.00 49.50 191 TYR A CA 1
ATOM 1451 C C . TYR A 1 191 ? 30.726 -27.198 4.981 1.00 49.50 191 TYR A C 1
ATOM 1453 O O . TYR A 1 191 ? 30.813 -26.974 3.775 1.00 49.50 191 TYR A O 1
ATOM 1461 N N . LYS A 1 192 ? 31.248 -28.287 5.544 1.00 38.47 192 LYS A N 1
ATOM 1462 C CA . LYS A 1 192 ? 31.650 -29.463 4.779 1.00 38.47 192 LYS A CA 1
ATOM 1463 C C . LYS A 1 192 ? 30.396 -30.025 4.110 1.00 38.47 192 LYS A C 1
ATOM 1465 O O . LYS A 1 192 ? 29.524 -30.554 4.789 1.00 38.47 192 LYS A O 1
ATOM 1470 N N . LEU A 1 193 ? 30.301 -29.865 2.795 1.00 45.12 193 LEU A N 1
ATOM 1471 C CA . LEU A 1 193 ? 29.433 -30.684 1.961 1.00 45.12 193 LEU A CA 1
ATOM 1472 C C . LEU A 1 193 ? 30.082 -32.064 1.848 1.00 45.12 193 LEU A C 1
ATOM 1474 O O . LEU A 1 193 ? 31.190 -32.191 1.326 1.00 45.12 193 LEU A O 1
ATOM 1478 N N . ASP A 1 194 ? 29.391 -33.072 2.373 1.00 39.94 194 ASP A N 1
ATOM 1479 C CA . ASP A 1 194 ? 29.657 -34.478 2.089 1.00 39.94 194 ASP A CA 1
ATOM 1480 C C . ASP A 1 194 ? 29.563 -34.732 0.574 1.00 39.94 194 ASP A C 1
ATOM 1482 O O . ASP A 1 194 ? 28.538 -34.414 -0.038 1.00 39.94 194 ASP A O 1
ATOM 1486 N N . PRO A 1 195 ? 30.587 -35.332 -0.057 1.00 52.84 195 PRO A N 1
ATOM 1487 C CA . PRO A 1 195 ? 30.517 -35.763 -1.440 1.00 52.84 195 PRO A CA 1
ATOM 1488 C C . PRO A 1 195 ? 30.155 -37.250 -1.479 1.00 52.84 195 PRO A C 1
ATOM 1490 O O . PRO A 1 195 ? 31.038 -38.101 -1.465 1.00 52.84 195 PRO A O 1
ATOM 1493 N N . SER A 1 196 ? 28.866 -37.596 -1.530 1.00 38.38 196 SER A N 1
ATOM 1494 C CA . SER A 1 196 ? 28.482 -38.959 -1.923 1.00 38.38 196 SER A CA 1
ATOM 1495 C C . SER A 1 196 ? 27.016 -39.074 -2.327 1.00 38.38 196 SER A C 1
ATOM 1497 O O . SER A 1 196 ? 26.139 -39.276 -1.494 1.00 38.38 196 SER A O 1
ATOM 1499 N N . THR A 1 197 ? 26.736 -38.964 -3.626 1.00 46.09 197 THR A N 1
ATOM 1500 C CA . THR A 1 197 ? 26.147 -40.075 -4.400 1.00 46.09 197 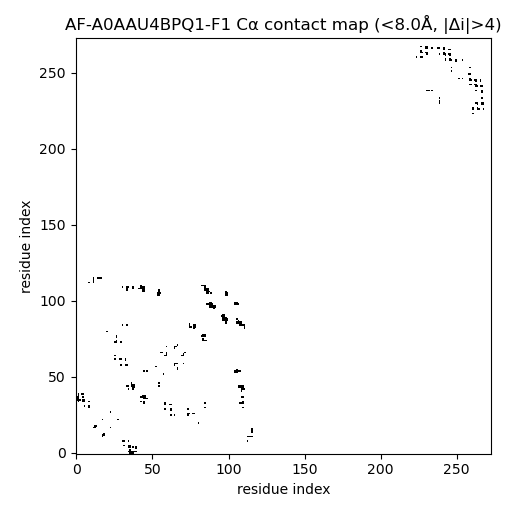THR A CA 1
ATOM 1501 C C . THR A 1 197 ? 26.111 -39.711 -5.882 1.00 46.09 197 THR A C 1
ATOM 1503 O O . THR A 1 197 ? 25.260 -38.974 -6.370 1.00 46.09 197 THR A O 1
ATOM 1506 N N . SER A 1 198 ? 27.087 -40.259 -6.600 1.00 41.06 198 SER A N 1
ATOM 1507 C CA . SER A 1 198 ? 27.082 -40.400 -8.050 1.00 41.06 198 SER A CA 1
ATOM 1508 C C . SER A 1 198 ? 25.971 -41.351 -8.488 1.00 41.06 198 SER A C 1
ATOM 1510 O O . SER A 1 198 ? 25.977 -42.504 -8.070 1.00 41.06 198 SER A O 1
ATOM 1512 N N . VAL A 1 199 ? 25.132 -40.926 -9.433 1.00 44.59 199 VAL A N 1
ATOM 1513 C CA . VAL A 1 199 ? 24.655 -41.803 -10.515 1.00 44.59 199 VAL A CA 1
ATOM 1514 C C . VAL A 1 199 ? 24.706 -40.997 -11.813 1.00 44.59 199 VAL A C 1
ATOM 1516 O O . VAL A 1 199 ? 23.786 -40.263 -12.164 1.00 44.59 199 VAL A O 1
ATOM 1519 N N . ARG A 1 200 ? 25.846 -41.109 -12.504 1.00 35.22 200 ARG A N 1
A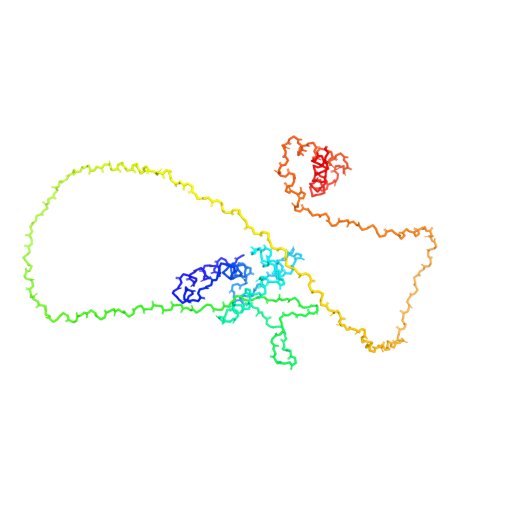TOM 1520 C CA . ARG A 1 200 ? 26.015 -40.716 -13.907 1.00 35.22 200 ARG A CA 1
ATOM 1521 C C . ARG A 1 200 ? 25.305 -41.752 -14.779 1.00 35.22 200 ARG A C 1
ATOM 1523 O O . ARG A 1 200 ? 25.606 -42.936 -14.669 1.00 35.22 200 ARG A O 1
ATOM 1530 N N . SER A 1 201 ? 24.430 -41.295 -15.669 1.00 47.00 201 SER A N 1
ATOM 1531 C CA . SER A 1 201 ? 24.065 -42.034 -16.884 1.00 47.00 201 SER A CA 1
ATOM 1532 C C . SER A 1 201 ? 24.870 -41.473 -18.064 1.00 47.00 201 SER A C 1
ATOM 1534 O O . SER A 1 201 ? 25.108 -40.263 -18.091 1.00 47.00 201 SER A O 1
ATOM 1536 N N . PRO A 1 202 ? 25.327 -42.314 -19.007 1.00 53.34 202 PRO A N 1
ATOM 1537 C CA . PRO A 1 202 ? 26.160 -41.882 -20.121 1.00 53.34 202 PRO A CA 1
ATOM 1538 C C . PRO A 1 202 ? 25.294 -41.262 -21.223 1.00 53.34 202 PRO A C 1
ATOM 1540 O O . PRO A 1 202 ? 24.311 -41.861 -21.656 1.00 53.34 202 PRO A O 1
ATOM 1543 N N . VAL A 1 203 ? 25.675 -40.076 -21.696 1.00 45.94 203 VAL A N 1
ATOM 1544 C CA . VAL A 1 203 ? 25.175 -39.506 -22.953 1.00 45.94 203 VAL A CA 1
ATOM 1545 C C . VAL A 1 203 ? 26.377 -39.310 -23.867 1.00 45.94 203 VAL A C 1
ATOM 1547 O O . VAL A 1 203 ? 27.433 -38.865 -23.423 1.00 45.94 203 VAL A O 1
ATOM 1550 N N . ALA A 1 204 ? 26.190 -39.748 -25.107 1.00 49.31 204 ALA A N 1
ATOM 1551 C CA . ALA A 1 204 ? 27.185 -39.894 -26.150 1.00 49.31 204 ALA A CA 1
ATOM 1552 C C . ALA A 1 204 ? 27.986 -38.614 -26.432 1.00 49.31 204 ALA A C 1
ATOM 1554 O O . ALA A 1 204 ? 27.442 -37.510 -26.479 1.00 49.31 204 ALA A O 1
ATOM 1555 N N . GLU A 1 205 ? 29.279 -38.822 -26.666 1.00 38.69 205 GLU A N 1
ATOM 1556 C CA . GLU A 1 205 ? 30.219 -37.855 -27.218 1.00 38.69 205 GLU A CA 1
ATOM 1557 C C . GLU A 1 205 ? 29.773 -37.433 -28.624 1.00 38.69 205 GLU A C 1
ATOM 1559 O O . GLU A 1 205 ? 29.667 -38.255 -29.535 1.00 38.69 205 GLU A O 1
ATOM 1564 N N . VAL A 1 206 ? 29.531 -36.136 -28.800 1.00 51.03 206 VAL A N 1
ATOM 1565 C CA . VAL A 1 206 ? 29.546 -35.474 -30.105 1.00 51.03 206 VAL A CA 1
ATOM 1566 C C . VAL A 1 206 ? 30.594 -34.373 -30.003 1.00 51.03 206 VAL A C 1
ATOM 1568 O O . VAL A 1 206 ? 30.371 -33.337 -29.378 1.00 51.03 206 VAL A O 1
ATOM 1571 N N . GLU A 1 207 ? 31.768 -34.645 -30.570 1.00 44.66 207 GLU A N 1
ATOM 1572 C CA . GLU A 1 207 ? 32.823 -33.662 -30.794 1.00 44.66 207 GLU A CA 1
ATOM 1573 C C . GLU A 1 207 ? 32.337 -32.606 -31.793 1.00 44.66 207 GLU A C 1
ATOM 1575 O O . GLU A 1 207 ? 31.969 -32.909 -32.927 1.00 44.66 207 GLU A O 1
ATOM 1580 N N . GLY A 1 208 ? 32.346 -31.348 -31.363 1.00 40.72 208 GLY A N 1
ATOM 1581 C CA . GLY A 1 208 ? 31.990 -30.201 -32.189 1.00 40.72 208 GLY A CA 1
ATOM 1582 C C . GLY A 1 208 ? 32.398 -28.912 -31.495 1.00 40.72 208 GLY A C 1
ATOM 1583 O O . GLY A 1 208 ? 31.568 -28.215 -30.922 1.00 40.72 208 GLY A O 1
ATOM 1584 N N . GLY A 1 209 ? 33.701 -28.630 -31.487 1.00 42.16 209 GLY A N 1
ATOM 1585 C CA . GLY A 1 209 ? 34.249 -27.395 -30.944 1.00 42.16 209 GLY A CA 1
ATOM 1586 C C . GLY A 1 209 ? 33.947 -26.192 -31.836 1.00 42.16 209 GLY A C 1
ATOM 1587 O O . GLY A 1 209 ? 34.321 -26.182 -33.004 1.00 42.16 209 GLY A O 1
ATOM 1588 N N . THR A 1 210 ? 33.365 -25.144 -31.251 1.00 37.28 210 THR A N 1
ATOM 1589 C CA . THR A 1 210 ? 33.458 -23.766 -31.753 1.00 37.28 210 THR A CA 1
ATOM 1590 C C . THR A 1 210 ? 33.424 -22.771 -30.594 1.00 37.28 210 THR A C 1
ATOM 1592 O O . THR A 1 210 ? 32.403 -22.612 -29.935 1.00 37.28 210 THR A O 1
ATOM 1595 N N . ALA A 1 211 ? 34.568 -22.113 -30.404 1.00 42.19 211 ALA A N 1
ATOM 1596 C CA . ALA A 1 211 ? 34.780 -20.748 -29.921 1.00 42.19 211 ALA A CA 1
ATOM 1597 C C . ALA A 1 211 ? 33.929 -20.238 -28.740 1.00 42.19 211 ALA A C 1
ATOM 1599 O O . ALA A 1 211 ? 32.852 -19.662 -28.888 1.00 42.19 211 ALA A O 1
ATOM 1600 N N . GLU A 1 212 ? 34.554 -20.329 -27.574 1.00 43.94 212 GLU A N 1
ATOM 1601 C CA . GLU A 1 212 ? 34.338 -19.529 -26.374 1.00 43.94 212 GLU A CA 1
ATOM 1602 C C . GLU A 1 212 ? 34.320 -18.018 -26.715 1.00 43.94 212 GLU A C 1
ATOM 1604 O O . GLU A 1 212 ? 35.343 -17.410 -27.032 1.00 43.94 212 GLU A O 1
ATOM 1609 N N . ARG A 1 213 ? 33.133 -17.400 -26.691 1.00 42.66 213 ARG A N 1
ATOM 1610 C CA . ARG A 1 213 ? 32.962 -15.942 -26.593 1.00 42.66 213 ARG A CA 1
ATOM 1611 C C . ARG A 1 213 ? 32.425 -15.635 -25.205 1.00 42.66 213 ARG A C 1
ATOM 1613 O O . ARG A 1 213 ? 31.219 -15.505 -25.009 1.00 42.66 213 ARG A O 1
ATOM 1620 N N . ASP A 1 214 ? 33.340 -15.518 -24.253 1.00 45.34 214 ASP A N 1
ATOM 1621 C 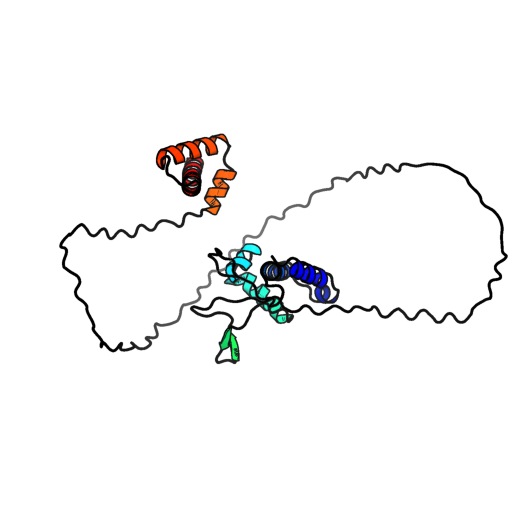CA . ASP A 1 214 ? 33.048 -14.965 -22.937 1.00 45.34 214 ASP A CA 1
ATOM 1622 C C . ASP A 1 214 ? 32.953 -13.436 -23.061 1.00 45.34 214 ASP A C 1
ATOM 1624 O O . ASP A 1 214 ? 33.909 -12.677 -22.911 1.00 45.34 214 ASP A O 1
ATOM 1628 N N . GLY A 1 215 ? 31.778 -12.994 -23.497 1.00 41.31 215 GLY A N 1
ATOM 1629 C CA . GLY A 1 215 ? 31.404 -11.599 -23.633 1.00 41.31 215 GLY A CA 1
ATOM 1630 C C . GLY A 1 215 ? 30.038 -11.428 -23.006 1.00 41.31 215 GLY A C 1
ATOM 1631 O O . GLY A 1 215 ? 29.032 -11.403 -23.710 1.00 41.31 215 GLY A O 1
ATOM 1632 N N . THR A 1 216 ? 29.989 -11.326 -21.677 1.00 35.88 216 THR A N 1
ATOM 1633 C CA . THR A 1 216 ? 28.782 -10.871 -20.982 1.00 35.88 216 THR A CA 1
ATOM 1634 C C . THR A 1 216 ? 28.541 -9.417 -21.391 1.00 35.88 216 THR A C 1
ATOM 1636 O O . THR A 1 216 ? 29.045 -8.482 -20.766 1.00 35.88 216 THR A O 1
ATOM 1639 N N . ILE A 1 217 ? 27.812 -9.220 -22.492 1.00 39.59 217 ILE A N 1
ATOM 1640 C CA . ILE A 1 217 ? 27.314 -7.915 -22.913 1.00 39.59 217 ILE A CA 1
ATOM 1641 C C . ILE A 1 217 ? 26.382 -7.457 -21.794 1.00 39.59 217 ILE A C 1
ATOM 1643 O O . ILE A 1 217 ? 25.282 -7.980 -21.620 1.00 39.59 217 ILE A O 1
ATOM 1647 N N . LYS A 1 218 ? 26.844 -6.496 -20.991 1.00 33.88 218 LYS A N 1
ATOM 1648 C CA . LYS A 1 218 ? 25.983 -5.740 -20.085 1.00 33.88 218 LYS A CA 1
ATOM 1649 C C . LYS A 1 218 ? 25.044 -4.924 -20.965 1.00 33.88 218 LYS A C 1
ATOM 1651 O O . LYS A 1 218 ? 25.388 -3.811 -21.345 1.00 33.88 218 LYS A O 1
ATOM 1656 N N . ILE A 1 219 ? 23.898 -5.492 -21.327 1.00 39.22 219 ILE A N 1
ATOM 1657 C CA . ILE A 1 219 ? 22.823 -4.731 -21.960 1.00 39.22 219 ILE A CA 1
ATOM 1658 C C . ILE A 1 219 ? 22.363 -3.730 -20.887 1.00 39.22 219 ILE A C 1
ATOM 1660 O O . ILE A 1 219 ? 21.892 -4.169 -19.830 1.00 39.22 219 ILE A O 1
ATOM 1664 N N . PRO A 1 220 ? 22.580 -2.412 -21.058 1.00 45.34 220 PRO A N 1
ATOM 1665 C CA . PRO A 1 220 ? 22.045 -1.433 -20.123 1.00 45.34 220 PRO A CA 1
ATOM 1666 C C . PRO A 1 220 ? 20.530 -1.632 -20.075 1.00 45.34 220 PRO A C 1
ATOM 1668 O O . PRO A 1 220 ? 19.897 -1.794 -21.114 1.00 45.34 220 PRO A O 1
ATOM 1671 N N . TRP A 1 221 ? 19.960 -1.690 -18.869 1.00 50.34 221 TRP A N 1
ATOM 1672 C CA . TRP A 1 221 ? 18.516 -1.807 -18.680 1.00 50.34 221 TRP A CA 1
ATOM 1673 C C . TRP A 1 221 ? 17.833 -0.645 -19.408 1.00 50.34 221 TRP A C 1
ATOM 1675 O O . TRP A 1 221 ? 17.840 0.485 -18.924 1.00 50.34 221 TRP A O 1
ATOM 1685 N N . PHE A 1 222 ? 17.295 -0.920 -20.593 1.00 55.59 222 PHE A N 1
ATOM 1686 C CA . PHE A 1 222 ? 16.529 0.034 -21.376 1.00 55.59 222 PHE A CA 1
ATOM 1687 C C . PHE A 1 222 ? 15.232 0.325 -20.619 1.00 55.59 222 PHE A C 1
ATOM 1689 O O . PHE A 1 222 ? 14.407 -0.569 -20.412 1.00 55.59 222 PHE A O 1
ATOM 1696 N N . ASP A 1 223 ? 15.064 1.561 -20.143 1.00 71.00 223 ASP A N 1
ATOM 1697 C CA . ASP A 1 223 ? 13.836 1.976 -19.470 1.00 71.00 223 ASP A CA 1
ATOM 1698 C C . ASP A 1 223 ? 12.724 2.169 -20.507 1.00 71.00 223 ASP A C 1
ATOM 1700 O O . ASP A 1 223 ? 12.483 3.260 -21.028 1.00 71.00 223 ASP A O 1
ATOM 1704 N N . PHE A 1 224 ? 12.034 1.065 -20.789 1.00 62.41 224 PHE A N 1
ATOM 1705 C CA . PHE A 1 224 ? 10.931 0.975 -21.738 1.00 62.41 224 PHE A CA 1
ATOM 1706 C C . PHE A 1 224 ? 9.853 2.049 -21.523 1.00 62.41 224 PHE A C 1
ATOM 1708 O O . PHE A 1 224 ? 9.245 2.521 -22.484 1.00 62.41 224 PHE A O 1
ATOM 1715 N N . ARG A 1 225 ? 9.622 2.487 -20.275 1.00 68.06 225 ARG A N 1
ATOM 1716 C CA . ARG A 1 225 ? 8.642 3.544 -19.987 1.00 68.06 225 ARG A CA 1
ATOM 1717 C C . ARG A 1 225 ? 9.118 4.904 -20.470 1.00 68.06 225 ARG A C 1
ATOM 1719 O O . ARG A 1 225 ? 8.328 5.634 -21.062 1.00 68.06 225 ARG A O 1
ATOM 1726 N N . SER A 1 226 ? 10.386 5.227 -20.244 1.00 68.56 226 SER A N 1
ATOM 1727 C CA . SER A 1 226 ? 10.980 6.481 -20.705 1.00 68.56 226 SER A CA 1
ATOM 1728 C C . SER A 1 226 ? 11.008 6.555 -22.236 1.00 68.56 226 SER A C 1
ATOM 1730 O O . SER A 1 226 ? 10.674 7.593 -22.803 1.00 68.56 226 SER A O 1
ATOM 1732 N N . ALA A 1 227 ? 11.281 5.436 -22.912 1.00 68.06 227 ALA A N 1
ATOM 1733 C CA . ALA A 1 227 ? 11.259 5.361 -24.373 1.00 68.06 227 ALA A CA 1
ATOM 1734 C C . ALA A 1 227 ? 9.844 5.500 -24.971 1.00 68.06 227 ALA A C 1
ATOM 1736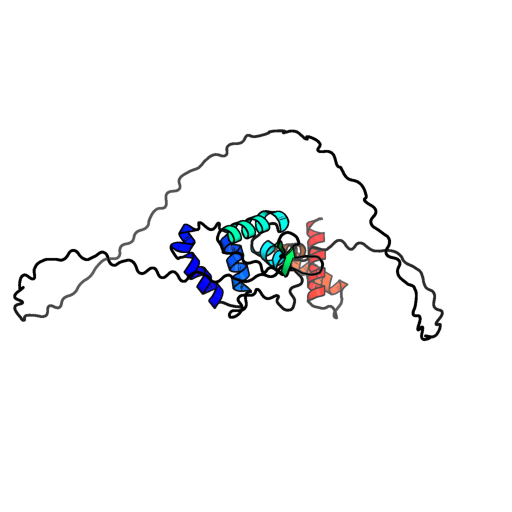 O O . ALA A 1 227 ? 9.643 6.216 -25.951 1.00 68.06 227 ALA A O 1
ATOM 1737 N N . LEU A 1 228 ? 8.833 4.883 -24.350 1.00 71.19 228 LEU A N 1
ATOM 1738 C CA . LEU A 1 228 ? 7.432 5.056 -24.755 1.00 71.19 228 LEU A CA 1
ATOM 1739 C C . LEU A 1 228 ? 6.944 6.498 -24.580 1.00 71.19 228 LEU A C 1
ATOM 1741 O O . LEU A 1 228 ? 6.229 7.015 -25.438 1.00 71.19 228 LEU A O 1
ATOM 1745 N N . ILE A 1 229 ? 7.328 7.150 -23.480 1.00 76.00 229 ILE A N 1
ATOM 1746 C CA . ILE A 1 229 ? 7.009 8.563 -23.244 1.00 76.00 229 ILE A CA 1
ATOM 1747 C C . ILE A 1 229 ? 7.680 9.439 -24.308 1.00 76.00 229 ILE A C 1
ATOM 1749 O O . ILE A 1 229 ? 7.027 10.340 -24.831 1.00 76.00 229 ILE A O 1
ATOM 1753 N N . ALA A 1 230 ? 8.929 9.141 -24.681 1.00 69.19 230 ALA A N 1
ATOM 1754 C CA . ALA A 1 230 ? 9.638 9.864 -25.733 1.00 69.19 230 ALA A CA 1
ATOM 1755 C C . ALA A 1 230 ? 8.931 9.759 -27.096 1.00 69.19 230 ALA A C 1
ATOM 1757 O O . ALA A 1 230 ? 8.754 10.784 -27.751 1.00 69.19 230 ALA A O 1
ATOM 1758 N N . ILE A 1 231 ? 8.436 8.575 -27.495 1.00 72.50 231 ILE A N 1
ATOM 1759 C CA . ILE A 1 231 ? 7.617 8.450 -28.718 1.00 72.50 231 ILE A CA 1
ATOM 1760 C C . ILE A 1 231 ? 6.358 9.299 -28.608 1.00 72.50 231 ILE A C 1
ATOM 1762 O O . ILE A 1 231 ? 6.064 10.064 -29.517 1.00 72.50 231 ILE A O 1
ATOM 1766 N N . LEU A 1 232 ? 5.607 9.166 -27.511 1.00 78.25 232 LEU A N 1
ATOM 1767 C CA . LEU A 1 232 ? 4.314 9.839 -27.353 1.00 78.25 232 LEU A CA 1
ATOM 1768 C C . LEU A 1 232 ? 4.435 11.368 -27.365 1.00 78.25 232 LEU A C 1
ATOM 1770 O O . LEU A 1 232 ? 3.467 12.049 -27.696 1.00 78.25 232 LEU A O 1
ATOM 1774 N N . GLN A 1 233 ? 5.603 11.899 -27.003 1.00 82.25 233 GLN A N 1
ATOM 1775 C CA . GLN A 1 233 ? 5.901 13.330 -27.016 1.00 82.25 233 GLN A CA 1
ATOM 1776 C C . GLN A 1 233 ? 6.568 13.806 -28.314 1.00 82.25 233 GLN A C 1
ATOM 1778 O O . GLN A 1 233 ? 6.625 15.013 -28.550 1.00 82.25 233 GLN A O 1
ATOM 1783 N N . ALA A 1 234 ? 7.056 12.896 -29.160 1.00 82.88 234 ALA A N 1
ATOM 1784 C CA . ALA A 1 234 ? 7.664 13.253 -30.433 1.00 82.88 234 ALA A CA 1
ATOM 1785 C C . ALA A 1 234 ? 6.606 13.776 -31.425 1.00 82.88 234 ALA A C 1
ATOM 1787 O O . ALA A 1 234 ? 5.459 13.316 -31.400 1.00 82.88 234 ALA A O 1
ATOM 1788 N N . PRO A 1 235 ? 6.969 14.698 -32.337 1.00 91.81 235 PRO A N 1
ATOM 1789 C CA . PRO A 1 235 ? 6.090 15.109 -33.426 1.00 91.81 235 PRO A CA 1
ATOM 1790 C C . PRO A 1 235 ? 5.599 13.899 -34.242 1.00 91.81 235 PRO A C 1
ATOM 1792 O O . PRO A 1 235 ? 6.356 12.941 -34.423 1.00 91.81 235 PRO A O 1
ATOM 1795 N N . PRO A 1 236 ? 4.368 13.930 -34.785 1.00 89.25 236 PRO A N 1
ATOM 1796 C CA . PRO A 1 236 ? 3.781 12.785 -35.489 1.00 89.25 236 PRO A CA 1
ATOM 1797 C C . PRO A 1 236 ? 4.622 12.324 -36.690 1.00 89.25 236 PRO A C 1
ATOM 1799 O O . PRO A 1 236 ? 4.668 11.133 -36.991 1.00 89.25 236 PRO A O 1
ATOM 1802 N N . GLU A 1 237 ? 5.343 13.244 -37.332 1.00 92.44 237 GLU A N 1
ATOM 1803 C CA . GLU A 1 237 ? 6.269 12.948 -38.431 1.00 92.44 237 GLU A CA 1
ATOM 1804 C C . GLU A 1 237 ? 7.449 12.072 -37.976 1.00 92.44 237 GLU A C 1
ATOM 1806 O O . GLU A 1 237 ? 7.805 11.107 -38.653 1.00 92.44 237 GLU A O 1
ATOM 1811 N N . VAL A 1 238 ? 8.002 12.344 -36.788 1.00 89.19 238 VAL A N 1
ATOM 1812 C CA . VAL A 1 238 ? 9.104 11.567 -36.194 1.00 89.19 238 VAL A CA 1
ATOM 1813 C C . VAL A 1 238 ? 8.618 10.178 -35.783 1.00 89.19 238 VAL A C 1
ATOM 1815 O O . VAL A 1 238 ? 9.307 9.188 -36.021 1.00 89.19 238 VAL A O 1
ATOM 1818 N N . GLN A 1 239 ? 7.404 10.078 -35.231 1.00 89.31 239 GLN A N 1
ATOM 1819 C CA . GLN A 1 239 ? 6.800 8.789 -34.874 1.00 89.31 239 GLN A CA 1
ATOM 1820 C C . GLN A 1 239 ? 6.573 7.905 -36.109 1.00 89.31 239 GLN A C 1
ATOM 1822 O O . GLN A 1 239 ? 6.867 6.706 -36.082 1.00 89.31 239 GLN A O 1
ATOM 1827 N N . ALA A 1 240 ? 6.071 8.494 -37.200 1.00 93.12 240 ALA A N 1
ATOM 1828 C CA . ALA A 1 240 ? 5.831 7.791 -38.455 1.00 93.12 240 ALA A CA 1
ATOM 1829 C C . ALA A 1 240 ? 7.144 7.312 -39.096 1.00 93.12 240 ALA A C 1
ATOM 1831 O O . ALA A 1 240 ? 7.243 6.145 -39.479 1.00 93.12 240 ALA A O 1
ATOM 1832 N N . ALA A 1 241 ? 8.169 8.170 -39.140 1.00 94.69 241 ALA A N 1
ATOM 1833 C CA . ALA A 1 241 ? 9.487 7.818 -39.666 1.00 94.69 241 ALA A CA 1
ATOM 1834 C C . ALA A 1 241 ? 10.164 6.706 -38.844 1.00 94.69 241 ALA A C 1
ATOM 1836 O O . ALA A 1 241 ? 10.679 5.742 -39.413 1.00 94.69 241 ALA A O 1
ATOM 1837 N N . ALA A 1 242 ? 10.109 6.789 -37.510 1.00 93.81 242 ALA A N 1
ATOM 1838 C CA . ALA A 1 242 ? 10.675 5.772 -36.627 1.00 93.81 242 ALA A CA 1
ATOM 1839 C C . ALA A 1 242 ? 9.956 4.418 -36.757 1.00 93.81 242 ALA A C 1
ATOM 1841 O O . ALA A 1 242 ? 10.604 3.373 -36.772 1.00 93.81 242 ALA A O 1
ATOM 1842 N N . SER A 1 243 ? 8.629 4.430 -36.915 1.00 92.94 243 SER A N 1
ATOM 1843 C CA . SER A 1 243 ? 7.835 3.211 -37.116 1.00 92.94 243 SER A CA 1
ATOM 1844 C C . SER A 1 243 ? 8.117 2.550 -38.468 1.00 92.94 243 SER A C 1
ATOM 1846 O O . SER A 1 243 ? 8.239 1.329 -38.535 1.00 92.94 243 SER A O 1
ATOM 1848 N N . ALA A 1 244 ? 8.258 3.343 -39.536 1.00 95.81 244 ALA A N 1
ATOM 1849 C CA . ALA A 1 244 ? 8.603 2.835 -40.862 1.00 95.81 244 ALA A CA 1
ATOM 1850 C C . ALA A 1 244 ? 9.988 2.173 -40.868 1.00 95.81 244 ALA A C 1
ATOM 1852 O O . ALA A 1 244 ? 10.138 1.054 -41.353 1.00 95.81 244 ALA A O 1
ATOM 1853 N N . ARG A 1 245 ? 10.978 2.821 -40.244 1.00 96.00 245 ARG A N 1
ATOM 1854 C CA . ARG A 1 245 ? 12.337 2.283 -40.136 1.00 96.00 245 ARG A CA 1
ATOM 1855 C C . ARG A 1 245 ? 12.408 1.038 -39.245 1.00 96.00 245 ARG A C 1
ATOM 1857 O O . ARG A 1 245 ? 13.113 0.094 -39.576 1.00 96.00 245 ARG A O 1
ATOM 1864 N N . ALA A 1 246 ? 11.634 0.986 -38.159 1.00 96.06 246 ALA A N 1
ATOM 1865 C CA . ALA A 1 246 ? 11.525 -0.216 -37.331 1.00 96.06 246 ALA A CA 1
ATOM 1866 C C . ALA A 1 246 ? 10.950 -1.414 -38.109 1.00 96.06 246 ALA A C 1
ATOM 1868 O O . ALA A 1 246 ? 11.414 -2.539 -37.928 1.00 96.06 246 ALA A O 1
ATOM 1869 N N . ALA A 1 247 ? 9.964 -1.177 -38.982 1.00 96.50 247 ALA A N 1
ATOM 1870 C CA . ALA A 1 247 ? 9.395 -2.212 -39.844 1.00 96.50 247 ALA A CA 1
ATOM 1871 C C . ALA A 1 247 ? 10.382 -2.692 -40.918 1.00 96.50 247 ALA A C 1
ATOM 1873 O O . ALA A 1 247 ? 10.436 -3.887 -41.204 1.00 96.50 247 ALA A O 1
ATOM 1874 N N . GLU A 1 248 ? 11.187 -1.784 -41.475 1.00 97.31 248 GLU A N 1
ATOM 1875 C CA . GLU A 1 248 ? 12.260 -2.126 -42.413 1.00 97.31 248 GLU A CA 1
ATOM 1876 C C . GLU A 1 248 ? 13.360 -2.970 -41.746 1.00 97.31 248 GLU A C 1
ATOM 1878 O O . GLU A 1 248 ? 13.784 -3.976 -42.309 1.00 97.31 248 GLU A O 1
ATOM 1883 N N . GLU A 1 249 ? 13.782 -2.610 -40.527 1.00 96.94 249 GLU A N 1
ATOM 1884 C CA . GLU A 1 249 ? 14.853 -3.312 -39.804 1.00 96.94 249 GLU A CA 1
ATOM 1885 C C . GLU A 1 249 ? 14.434 -4.699 -39.283 1.00 96.94 249 GLU A C 1
ATOM 1887 O O . GLU A 1 249 ? 15.247 -5.623 -39.288 1.00 96.94 249 GLU A O 1
ATOM 1892 N N . LEU A 1 250 ? 13.188 -4.864 -38.819 1.00 96.25 250 LEU A N 1
ATOM 1893 C CA . LEU A 1 250 ? 12.722 -6.114 -38.198 1.00 96.25 250 LEU A CA 1
ATOM 1894 C C . LEU A 1 250 ? 11.997 -7.063 -39.164 1.00 96.25 250 LEU A C 1
ATOM 1896 O O . LEU A 1 250 ? 11.855 -8.249 -38.861 1.00 96.25 250 LEU A O 1
ATOM 1900 N N . GLY A 1 251 ? 11.558 -6.568 -40.322 1.00 95.75 251 GLY A N 1
ATOM 1901 C CA . GLY A 1 251 ? 10.865 -7.361 -41.332 1.00 95.75 251 GLY A CA 1
ATOM 1902 C C . GLY A 1 251 ? 9.386 -7.654 -41.016 1.00 95.75 251 GLY A C 1
ATOM 1903 O O . GLY A 1 251 ? 8.862 -7.271 -39.967 1.00 95.75 251 GLY A O 1
ATOM 1904 N N . PRO A 1 252 ? 8.679 -8.332 -41.942 1.00 95.69 252 PRO A N 1
ATOM 1905 C CA . PRO A 1 252 ? 7.222 -8.494 -41.893 1.00 95.69 252 PRO A CA 1
ATOM 1906 C C . PRO A 1 252 ? 6.723 -9.446 -40.795 1.00 95.69 252 PRO A C 1
ATOM 1908 O O . PRO A 1 252 ? 5.570 -9.339 -40.385 1.00 95.69 252 PRO A O 1
ATOM 1911 N N . ASP A 1 253 ? 7.575 -10.350 -40.304 1.00 96.00 253 ASP A N 1
ATOM 1912 C CA . ASP A 1 253 ? 7.219 -11.329 -39.266 1.00 96.00 253 ASP A CA 1
ATOM 1913 C C . ASP A 1 253 ? 7.374 -10.775 -37.838 1.00 96.00 253 ASP A C 1
ATOM 1915 O O . ASP A 1 253 ? 7.112 -11.467 -36.850 1.00 96.00 253 ASP A O 1
ATOM 1919 N N . ALA A 1 254 ? 7.810 -9.520 -37.707 1.00 93.94 254 ALA A N 1
ATOM 1920 C CA . ALA A 1 254 ? 8.010 -8.880 -36.420 1.00 93.94 254 ALA A CA 1
ATOM 1921 C C . ALA A 1 254 ? 6.685 -8.703 -35.668 1.00 93.94 254 ALA A C 1
ATOM 1923 O O . ALA A 1 254 ? 5.670 -8.256 -36.207 1.00 93.94 254 ALA A O 1
ATOM 1924 N N . THR A 1 255 ? 6.694 -9.006 -34.371 1.00 94.00 255 THR A N 1
ATOM 1925 C CA . THR A 1 255 ? 5.523 -8.756 -33.531 1.00 94.00 255 THR A CA 1
ATOM 1926 C C . THR A 1 255 ? 5.287 -7.251 -33.379 1.00 94.00 255 THR A C 1
ATOM 1928 O O . THR A 1 255 ? 6.223 -6.450 -33.333 1.00 94.00 255 THR A O 1
ATOM 1931 N N . ASN A 1 256 ? 4.021 -6.854 -33.217 1.00 88.56 256 ASN A N 1
ATOM 1932 C CA . ASN A 1 256 ? 3.651 -5.456 -32.950 1.00 88.56 256 ASN A CA 1
ATOM 1933 C C . ASN A 1 256 ? 4.392 -4.854 -31.742 1.00 88.56 256 ASN A C 1
ATOM 1935 O O . ASN A 1 256 ? 4.608 -3.646 -31.684 1.00 88.56 256 ASN A O 1
ATOM 1939 N N . GLU A 1 257 ? 4.758 -5.680 -30.762 1.00 87.50 257 GLU A N 1
ATOM 1940 C CA . GLU A 1 257 ? 5.520 -5.252 -29.591 1.00 87.50 257 GLU A CA 1
ATOM 1941 C C . GLU A 1 257 ? 6.980 -4.939 -29.940 1.00 87.50 257 GLU A C 1
ATOM 1943 O O . GLU A 1 257 ? 7.463 -3.862 -29.591 1.00 87.50 257 GLU A O 1
ATOM 1948 N N . ALA A 1 258 ? 7.649 -5.814 -30.698 1.00 88.12 258 ALA A N 1
ATOM 1949 C CA . ALA A 1 258 ? 9.020 -5.593 -31.156 1.00 88.12 258 ALA A CA 1
ATOM 1950 C C . ALA A 1 258 ? 9.131 -4.333 -32.032 1.00 88.12 258 ALA A C 1
ATOM 1952 O O . ALA A 1 258 ? 10.033 -3.520 -31.834 1.00 88.12 258 ALA A O 1
ATOM 1953 N N . LEU A 1 259 ? 8.158 -4.118 -32.926 1.00 9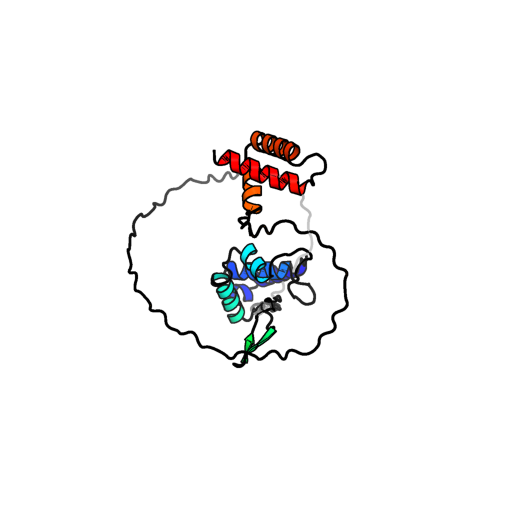2.12 259 LEU A N 1
ATOM 1954 C CA . LEU A 1 259 ? 8.077 -2.915 -33.760 1.00 92.12 259 LEU A CA 1
ATOM 1955 C C . LEU A 1 259 ? 7.963 -1.634 -32.922 1.00 92.12 259 LEU A C 1
ATOM 1957 O O . LEU A 1 259 ? 8.641 -0.649 -33.202 1.00 92.12 259 LEU A O 1
ATOM 1961 N N . ARG A 1 260 ? 7.143 -1.646 -31.862 1.00 88.38 260 ARG A N 1
ATOM 1962 C CA . ARG A 1 260 ? 6.970 -0.488 -30.967 1.00 88.38 260 ARG A CA 1
ATOM 1963 C C . ARG A 1 260 ? 8.215 -0.196 -30.140 1.00 88.38 260 ARG A C 1
ATOM 1965 O O . ARG A 1 260 ? 8.560 0.971 -29.989 1.00 88.38 260 ARG A O 1
ATOM 1972 N N . ILE A 1 261 ? 8.877 -1.230 -29.615 1.00 87.12 261 ILE A N 1
ATOM 1973 C CA . ILE A 1 261 ? 10.138 -1.080 -28.874 1.00 87.12 261 ILE A CA 1
ATOM 1974 C C . ILE A 1 261 ? 11.192 -0.452 -29.786 1.00 87.12 261 ILE A C 1
ATOM 1976 O O . ILE A 1 261 ? 11.789 0.561 -29.429 1.00 87.12 261 ILE A O 1
ATOM 1980 N N . ARG A 1 262 ? 11.363 -0.995 -30.996 1.00 92.38 262 ARG A N 1
ATOM 1981 C CA . ARG A 1 262 ? 12.393 -0.522 -31.922 1.00 92.38 262 ARG A CA 1
ATOM 1982 C C . ARG A 1 262 ? 12.118 0.888 -32.443 1.00 92.38 262 ARG A C 1
ATOM 1984 O O . ARG A 1 262 ? 13.035 1.699 -32.525 1.00 92.38 262 ARG A O 1
ATOM 1991 N N . ALA A 1 263 ? 10.857 1.221 -32.713 1.00 92.12 263 ALA A N 1
ATOM 1992 C CA . ALA A 1 263 ? 10.470 2.590 -33.045 1.00 92.12 263 ALA A CA 1
ATOM 1993 C C . ALA A 1 263 ? 10.788 3.570 -31.898 1.00 92.12 263 ALA A C 1
ATOM 1995 O O . ALA A 1 263 ? 11.152 4.717 -32.154 1.00 92.12 263 ALA A O 1
ATOM 1996 N N . ALA A 1 264 ? 10.703 3.122 -30.639 1.00 87.12 264 ALA A N 1
ATOM 1997 C CA . ALA A 1 264 ? 11.032 3.938 -29.470 1.00 87.12 264 ALA A CA 1
ATOM 1998 C C . ALA A 1 264 ? 12.515 4.267 -29.388 1.00 87.12 264 ALA A C 1
ATOM 2000 O O . ALA A 1 264 ? 12.884 5.413 -29.137 1.00 87.12 264 ALA A O 1
ATOM 2001 N N . GLU A 1 265 ? 13.348 3.262 -29.639 1.00 88.81 265 GLU A N 1
ATOM 2002 C CA . GLU A 1 265 ? 14.798 3.409 -29.704 1.00 88.81 265 GLU A CA 1
ATOM 2003 C C . GLU A 1 265 ? 15.185 4.404 -30.804 1.00 88.81 265 GLU A C 1
ATO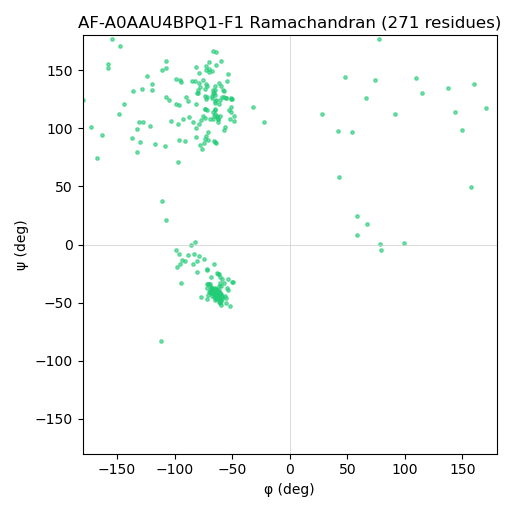M 2005 O O . GLU A 1 265 ? 15.833 5.409 -30.512 1.00 88.81 265 GLU A O 1
ATOM 2010 N N . ILE A 1 266 ? 14.683 4.208 -32.029 1.00 90.81 266 ILE A N 1
ATOM 2011 C CA . ILE A 1 266 ? 14.978 5.077 -33.181 1.00 90.81 266 ILE A CA 1
ATOM 2012 C C . ILE A 1 266 ? 14.531 6.526 -32.925 1.00 90.81 266 ILE A C 1
ATOM 2014 O O . ILE A 1 266 ? 15.265 7.467 -33.228 1.00 90.81 266 ILE A O 1
ATOM 2018 N N . ALA A 1 267 ? 13.345 6.729 -32.341 1.00 87.06 267 ALA A N 1
ATOM 2019 C CA . ALA A 1 267 ? 12.865 8.067 -32.000 1.00 87.06 267 ALA A CA 1
ATOM 2020 C C . ALA A 1 267 ? 13.735 8.733 -30.920 1.00 87.06 267 ALA A C 1
ATOM 2022 O O . ALA A 1 267 ? 13.989 9.935 -30.992 1.00 87.06 267 ALA A O 1
ATOM 2023 N N . SER A 1 268 ? 14.219 7.963 -29.939 1.00 83.06 268 SER A N 1
ATOM 2024 C CA . SER A 1 268 ? 15.086 8.483 -28.876 1.00 83.06 268 SER A CA 1
ATOM 2025 C C . SER A 1 268 ? 16.477 8.888 -29.377 1.00 83.06 268 SER A C 1
ATOM 2027 O O . SER A 1 268 ? 17.022 9.885 -28.906 1.00 83.06 268 SER A O 1
ATOM 2029 N N . GLU A 1 269 ? 17.019 8.181 -30.374 1.00 85.69 269 GLU A N 1
ATOM 2030 C CA . GLU A 1 269 ? 18.296 8.519 -31.016 1.00 85.69 269 GLU A CA 1
ATOM 2031 C C . GLU A 1 269 ? 18.202 9.833 -31.808 1.00 85.69 269 GLU A C 1
ATOM 2033 O O . GLU A 1 269 ? 19.108 10.660 -31.737 1.00 85.69 269 GLU A O 1
ATOM 2038 N N . GLY A 1 270 ? 17.087 10.061 -32.513 1.00 78.00 270 GLY A N 1
ATOM 2039 C CA . GLY A 1 270 ? 16.871 11.272 -33.313 1.00 78.00 270 GLY A CA 1
ATOM 2040 C C . GLY A 1 270 ? 16.633 12.551 -32.503 1.00 78.00 270 GLY A C 1
ATOM 2041 O O . GLY A 1 270 ? 16.841 13.638 -33.025 1.00 78.00 270 GLY A O 1
ATOM 2042 N N . ILE A 1 271 ? 16.214 12.443 -31.239 1.00 65.25 271 ILE A N 1
ATOM 2043 C CA . ILE A 1 271 ? 16.047 13.595 -30.332 1.00 65.25 271 ILE A CA 1
ATOM 2044 C C . ILE A 1 271 ? 17.395 14.039 -29.734 1.00 65.25 271 ILE A C 1
ATOM 2046 O O . ILE A 1 271 ? 17.534 15.183 -29.304 1.00 65.25 271 ILE A O 1
ATOM 2050 N N . ALA A 1 272 ? 18.382 13.139 -29.679 1.00 58.88 272 ALA A N 1
ATOM 2051 C CA . ALA A 1 272 ? 19.698 13.407 -29.101 1.00 58.88 272 ALA A CA 1
ATOM 2052 C C . ALA A 1 272 ? 20.720 13.987 -30.102 1.00 58.88 272 ALA A C 1
ATOM 2054 O O . ALA A 1 272 ? 21.809 14.379 -29.676 1.00 58.88 272 ALA A O 1
ATOM 2055 N N . ALA A 1 273 ? 20.383 14.016 -31.395 1.00 56.50 273 ALA A N 1
ATOM 2056 C CA . ALA A 1 273 ? 21.198 14.553 -32.487 1.00 56.50 273 ALA A CA 1
ATOM 2057 C C . ALA A 1 273 ? 20.791 15.992 -32.838 1.00 56.50 273 ALA A C 1
ATOM 2059 O O . ALA A 1 273 ? 21.709 16.797 -33.116 1.00 56.50 273 ALA A O 1
#

Secondary structure (DSSP, 8-state):
--HHHHHHHHHHHTSHHHHHTT--HHHHHHHHHHHHHB-TTT-BBPPPTT--S-HHHHHHHHHT--IIIIIHHHHHHHHTTT---EEP-EE-TTSPEE--BTTB--EEBPPPPP--------------------------------------------------PPPP-------------------------------PPP---------------------HHHHHHHHHHS-HHHHHHHHHHHHHHH-TT--HHHHHHHHHHHHHHHH--

Radius of gyration: 34.29 Å; Cα contacts (8 Å, |Δi|>4): 196; chains: 1; bounding box: 99×82×72 Å

Solvent-accessible surface area (backbone atoms only — not comparable to full-atom values): 18166 Å² total; per-residue (Å²): 126,27,68,64,48,44,51,50,50,54,56,44,57,70,32,70,71,42,52,74,65,65,69,50,71,68,46,51,44,51,51,50,56,39,22,45,41,14,41,80,90,78,22,35,45,56,84,57,94,85,58,91,65,54,64,61,56,50,49,18,63,78,62,73,32,48,63,90,52,54,38,48,52,38,52,52,56,32,38,76,69,78,48,47,37,68,41,67,75,46,68,41,99,88,66,47,74,31,43,61,54,94,98,39,78,57,47,44,31,53,64,85,76,78,81,80,81,76,72,72,76,72,72,76,71,75,83,74,89,68,88,76,86,78,86,77,83,80,88,89,84,90,77,88,79,85,84,83,87,80,86,83,85,77,86,78,81,81,78,90,78,79,90,83,81,84,84,88,84,82,91,73,94,75,81,92,75,86,76,83,87,80,78,77,92,73,90,73,81,86,76,84,77,82,90,82,82,89,80,85,78,93,75,82,90,76,92,76,92,78,80,91,74,94,65,86,75,79,74,73,83,75,58,61,66,62,31,51,51,49,41,75,71,42,58,69,68,51,45,52,52,20,41,52,50,22,42,67,74,58,40,92,86,50,50,77,64,59,34,53,54,44,16,18,53,49,39,55,55,65,73,76,109

Foldseek 3Di:
DCPPLLVVLVVLCPDPVVVVLVQDPLLSLLLNLLSVQADPPFQKRDDDDPPPDASLVVSCVSSVHDSVPGSVVSQVSCVVVVQNQWDFPDQDPVRHGDQADVVGGIIGGGDDRPDPPPPPPPPPPPPPPDDDDDDDDDDDDDDDDDDDDDDDDDDDDDDDDDDDDDDDDDDDDDDDDDDDDDDDDDDDDDDDDDDDDDDDDDDDDDDDDDDDDPDPPPPPPDPQVVLLVLLVPDDPVLLVVLLVVLCVVPDDPDDPVSSSSSSSVSSVVVVVD